Protein AF-A0A923XED2-F1 (afdb_monomer_lite)

Radius of gyration: 23.75 Å; chains: 1; bounding box: 57×54×63 Å

pLDDT: mean 83.31, std 13.2, range [37.75, 96.25]

Foldseek 3Di:
DVVLVCLCLLVDDSVQLVNVVLVVLVVQLVPDPPPDDPPPDDPDPRNLVSLLVSLCCQQQNPDDVVVVVDDQDDPPDDDDPSSVLVVVCVVVVNSVVSSVVRHAPALVLVVLSVVLVLLVVCLVVCPLQVDAFDADPDWPDFGPDQQNLVVLLCSNVLAPPPDDRAPDRVRPRSLSSLLSVQLVVLHHSPSTCDPVSSVSSNDGSVVVSVVSSVVSRVSSSVPCPDQDWDKDADPVNQKIFIDHSVGNNDGPDIDGHDDDDPDDPDPDDD

Structure (mmCIF, N/CA/C/O backbone):
data_AF-A0A923XED2-F1
#
_entry.id   AF-A0A923XED2-F1
#
loop_
_atom_site.group_PDB
_atom_site.id
_atom_site.type_symbol
_atom_site.label_atom_id
_atom_site.label_alt_id
_atom_site.label_comp_id
_atom_site.label_asym_id
_atom_site.label_entity_id
_atom_site.label_seq_id
_atom_site.pdbx_PDB_ins_code
_atom_site.Cartn_x
_atom_site.Cartn_y
_atom_site.Cartn_z
_atom_site.occupancy
_atom_site.B_iso_or_equiv
_atom_site.auth_seq_id
_atom_site.auth_comp_id
_atom_site.auth_asym_id
_atom_site.auth_atom_id
_atom_site.pdbx_PDB_model_num
ATOM 1 N N . MET A 1 1 ? -10.483 12.107 17.163 1.00 81.31 1 MET A N 1
ATOM 2 C CA . MET A 1 1 ? -10.714 12.486 15.748 1.00 81.31 1 MET A CA 1
ATOM 3 C C . MET A 1 1 ? -9.541 12.195 14.819 1.00 81.31 1 MET A C 1
ATOM 5 O O . MET A 1 1 ? -9.783 11.686 13.732 1.00 81.31 1 MET A O 1
ATOM 9 N N . ARG A 1 2 ? -8.284 12.395 15.248 1.00 86.62 2 ARG A N 1
ATOM 10 C CA . ARG A 1 2 ? -7.082 12.058 14.452 1.00 86.62 2 ARG A CA 1
ATOM 11 C C . ARG A 1 2 ? -7.102 10.654 13.827 1.00 86.62 2 ARG A C 1
ATOM 13 O O . ARG A 1 2 ? -6.735 10.510 12.669 1.00 86.62 2 ARG A O 1
ATOM 20 N N . LEU A 1 3 ? -7.595 9.651 14.557 1.00 90.94 3 LEU A N 1
ATOM 21 C CA . LEU A 1 3 ? -7.690 8.275 14.061 1.00 90.94 3 LEU A CA 1
ATOM 22 C C . LEU A 1 3 ? -8.600 8.139 12.822 1.00 90.94 3 LEU A C 1
ATOM 24 O O . LEU A 1 3 ? -8.191 7.538 11.836 1.00 90.94 3 LEU A O 1
ATOM 28 N N . LEU A 1 4 ? -9.786 8.760 12.825 1.00 92.69 4 LEU A N 1
ATOM 29 C CA . LEU A 1 4 ? -10.705 8.735 11.675 1.00 92.69 4 LEU A CA 1
ATOM 30 C C . LEU A 1 4 ? -10.148 9.522 10.483 1.00 92.69 4 LEU A C 1
ATOM 32 O O . LEU A 1 4 ? -10.289 9.102 9.337 1.00 92.69 4 LEU A O 1
ATOM 36 N N . ALA A 1 5 ? -9.465 10.641 10.743 1.00 92.25 5 ALA A N 1
ATOM 37 C CA . ALA A 1 5 ? -8.777 11.400 9.698 1.00 92.25 5 ALA A CA 1
ATOM 38 C C . ALA A 1 5 ? -7.650 10.577 9.041 1.00 92.25 5 ALA A C 1
ATOM 40 O O . ALA A 1 5 ? -7.413 10.681 7.837 1.00 92.25 5 ALA A O 1
ATOM 41 N N . ALA A 1 6 ? -7.004 9.699 9.813 1.00 92.62 6 ALA A N 1
ATOM 42 C CA . ALA A 1 6 ? -5.967 8.790 9.342 1.00 92.62 6 ALA A CA 1
ATOM 43 C C . ALA A 1 6 ? -6.503 7.536 8.625 1.00 92.62 6 ALA A C 1
ATOM 45 O O . ALA A 1 6 ? -5.696 6.734 8.164 1.00 92.62 6 ALA A O 1
ATOM 46 N N . ALA A 1 7 ? -7.822 7.373 8.442 1.00 95.25 7 ALA A N 1
ATOM 47 C CA . ALA A 1 7 ? -8.414 6.195 7.789 1.00 95.25 7 ALA A CA 1
ATOM 48 C C . ALA A 1 7 ? -7.839 5.910 6.386 1.00 95.25 7 ALA A C 1
ATOM 50 O O . ALA A 1 7 ? -7.752 4.765 5.944 1.00 95.25 7 ALA A O 1
ATOM 51 N N . GLY A 1 8 ? -7.366 6.950 5.696 1.00 95.06 8 GLY A N 1
ATOM 52 C CA . GLY A 1 8 ? -6.689 6.802 4.412 1.00 95.06 8 GLY A CA 1
ATOM 53 C C . GLY A 1 8 ? -5.354 6.049 4.463 1.00 95.06 8 GLY A C 1
ATOM 54 O O . GLY A 1 8 ? -4.909 5.591 3.412 1.00 95.06 8 GLY A O 1
ATOM 55 N N . ALA A 1 9 ? -4.712 5.919 5.628 1.00 95.06 9 ALA A N 1
ATOM 56 C CA . ALA A 1 9 ? -3.529 5.073 5.806 1.00 95.06 9 ALA A CA 1
ATOM 57 C C . ALA A 1 9 ? -3.865 3.587 5.622 1.00 95.06 9 ALA A C 1
ATOM 59 O O . ALA A 1 9 ? -3.027 2.808 5.188 1.00 95.06 9 ALA A O 1
ATOM 60 N N . ASP A 1 10 ? -5.114 3.221 5.892 1.00 95.88 10 ASP A N 1
ATOM 61 C CA . ASP A 1 10 ? -5.681 1.898 5.671 1.00 95.88 10 ASP A CA 1
ATOM 62 C C . ASP A 1 10 ? -6.416 1.838 4.311 1.00 95.88 10 ASP A C 1
ATOM 64 O O . ASP A 1 10 ? -7.146 0.907 4.005 1.00 95.88 10 ASP A O 1
ATOM 68 N N . GLY A 1 11 ? -6.262 2.833 3.435 1.00 95.31 11 GLY A N 1
ATOM 69 C CA . GLY A 1 11 ? -6.947 2.846 2.139 1.00 95.31 11 GLY A CA 1
ATOM 70 C C . GLY A 1 11 ? -8.459 3.087 2.208 1.00 95.31 11 GLY A C 1
ATOM 71 O O . GLY A 1 11 ? -9.127 3.042 1.174 1.00 95.31 11 GLY A O 1
ATOM 72 N N . LEU A 1 12 ? -8.987 3.409 3.390 1.00 96.19 12 LEU A N 1
ATOM 73 C CA . LEU A 1 12 ? -10.379 3.792 3.608 1.00 96.19 12 LEU A CA 1
ATOM 74 C C . LEU A 1 12 ? -10.564 5.299 3.359 1.00 96.19 12 LEU A C 1
ATOM 76 O O . LEU A 1 12 ? -9.608 6.077 3.378 1.00 96.19 12 LEU A O 1
ATOM 80 N N . ALA A 1 13 ? -11.792 5.746 3.106 1.00 94.50 13 ALA A N 1
ATOM 81 C CA . ALA A 1 13 ? -12.061 7.166 2.895 1.00 94.50 13 ALA A CA 1
ATOM 82 C C . ALA A 1 13 ? -12.546 7.802 4.203 1.00 94.50 13 ALA A C 1
ATOM 84 O O . ALA A 1 13 ? -13.598 7.440 4.711 1.00 94.50 13 ALA A O 1
ATOM 85 N N . ALA A 1 14 ? -11.812 8.788 4.727 1.00 94.25 14 ALA A N 1
ATOM 86 C CA . ALA A 1 14 ? -12.150 9.458 5.990 1.00 94.25 14 ALA A CA 1
ATOM 87 C C . ALA A 1 14 ? -13.568 10.075 6.000 1.00 94.25 14 ALA A C 1
ATOM 89 O O . ALA A 1 14 ? -14.221 10.137 7.042 1.00 94.25 14 ALA A O 1
ATOM 90 N N . ARG A 1 15 ? -14.073 10.475 4.823 1.00 93.88 15 ARG A N 1
ATOM 91 C CA . ARG A 1 15 ? -15.450 10.960 4.629 1.00 93.88 15 ARG A CA 1
ATOM 92 C C . ARG A 1 15 ? -16.520 9.915 4.961 1.00 93.88 15 ARG A C 1
ATOM 94 O O . ARG A 1 15 ? -17.574 10.285 5.458 1.00 93.88 15 ARG A O 1
ATOM 101 N N . ASP A 1 16 ? -16.230 8.626 4.777 1.00 93.19 16 ASP A N 1
ATOM 102 C CA . ASP A 1 16 ? -17.167 7.532 5.080 1.00 93.19 16 ASP A CA 1
ATOM 103 C C . ASP A 1 16 ? -17.419 7.411 6.602 1.00 93.19 16 ASP A C 1
ATOM 105 O O . ASP A 1 16 ? -18.392 6.785 7.033 1.00 93.19 16 ASP A O 1
ATOM 109 N N . TYR A 1 17 ? -16.568 8.064 7.406 1.00 93.56 17 TYR A N 1
ATOM 110 C CA . TYR A 1 17 ? -16.624 8.141 8.868 1.00 93.56 17 TYR A CA 1
ATOM 111 C C . TYR A 1 17 ? -16.824 9.571 9.386 1.00 93.56 17 TYR A C 1
ATOM 113 O O . TYR A 1 17 ? -16.564 9.828 10.560 1.00 93.56 17 TYR A O 1
ATOM 121 N N . ARG A 1 18 ? -17.249 10.514 8.528 1.00 92.69 18 ARG A N 1
ATOM 122 C CA . ARG A 1 18 ? -17.531 11.915 8.905 1.00 92.69 18 ARG A CA 1
ATOM 123 C C . ARG A 1 18 ? -16.366 12.595 9.644 1.00 92.69 18 ARG A C 1
ATOM 125 O O . ARG A 1 18 ? -16.575 13.410 10.537 1.00 92.69 18 ARG A O 1
ATOM 132 N N . ALA A 1 19 ? -15.123 12.239 9.302 1.00 91.50 19 ALA A N 1
ATOM 133 C CA . ALA A 1 19 ? -13.948 12.646 10.076 1.00 91.50 19 ALA A CA 1
ATOM 134 C C . ALA A 1 19 ? -13.781 14.173 10.175 1.00 91.50 19 ALA A C 1
ATOM 136 O O . ALA A 1 19 ? -13.404 14.665 11.236 1.00 91.50 19 ALA A O 1
ATOM 137 N N . THR A 1 20 ? -14.068 14.903 9.090 1.00 91.62 20 THR A N 1
ATOM 138 C CA . THR A 1 20 ? -13.988 16.372 9.042 1.00 91.62 20 THR A CA 1
ATOM 139 C C . THR A 1 20 ? -15.055 17.015 9.924 1.00 91.62 20 THR A C 1
ATOM 141 O O . THR A 1 20 ? -14.711 17.753 10.838 1.00 91.62 20 THR A O 1
ATOM 144 N N . GLU A 1 21 ? -16.326 16.648 9.732 1.00 89.38 21 GLU A N 1
ATOM 145 C CA . GLU A 1 21 ? -17.453 17.172 10.518 1.00 89.38 21 GLU A CA 1
ATOM 146 C C . GLU A 1 21 ? -17.251 16.943 12.022 1.00 89.38 21 GLU A C 1
ATOM 148 O O . GLU A 1 21 ? -17.422 17.849 12.831 1.00 89.38 21 GLU A O 1
ATOM 153 N N . LEU A 1 22 ? -16.829 15.736 12.412 1.00 88.69 22 LEU A N 1
ATOM 154 C CA . LEU A 1 22 ? -16.584 15.412 13.818 1.00 88.69 22 LEU A CA 1
ATOM 155 C C . LEU A 1 22 ? -15.378 16.173 14.397 1.00 88.69 22 LEU A C 1
ATOM 157 O O . LEU A 1 22 ? -15.348 16.447 15.597 1.00 88.69 22 LEU A O 1
ATOM 161 N N . ALA A 1 23 ? -14.373 16.500 13.579 1.00 88.75 23 ALA A N 1
ATOM 162 C CA . ALA A 1 23 ? -13.239 17.318 14.005 1.00 88.75 23 ALA A CA 1
ATOM 163 C C . ALA A 1 23 ? -13.640 18.788 14.210 1.00 88.75 23 ALA A C 1
ATOM 165 O O . ALA A 1 23 ? -13.233 19.387 15.202 1.00 88.75 23 ALA A O 1
ATOM 166 N N . GLU A 1 24 ? -14.471 19.340 13.327 1.00 88.25 24 GLU A N 1
ATOM 167 C CA . GLU A 1 24 ? -15.018 20.700 13.442 1.00 88.25 24 GLU A CA 1
ATOM 168 C C . GLU A 1 24 ? -15.952 20.839 14.653 1.00 88.25 24 GLU A C 1
ATOM 170 O O . GLU A 1 24 ? -15.860 21.809 15.409 1.00 88.25 24 GLU A O 1
ATOM 175 N N . GLN A 1 25 ? -16.800 19.836 14.900 1.00 85.31 25 GLN A N 1
ATOM 176 C CA . GLN A 1 25 ? -17.647 19.778 16.095 1.00 85.31 25 GLN A CA 1
ATOM 177 C C . GLN A 1 25 ? -16.814 19.744 17.381 1.00 85.31 25 GLN A C 1
ATOM 179 O O . GLN A 1 25 ? -17.113 20.475 18.323 1.00 85.31 25 GLN A O 1
ATOM 184 N N . ALA A 1 26 ? -15.751 18.932 17.414 1.00 83.56 26 ALA A N 1
ATOM 185 C CA . ALA A 1 26 ? -14.847 18.869 18.559 1.00 83.56 26 ALA A CA 1
ATOM 186 C C . ALA A 1 26 ? -14.136 20.211 18.804 1.00 83.56 26 ALA A C 1
ATOM 188 O O . ALA A 1 26 ? -14.133 20.698 19.928 1.00 83.56 26 ALA A O 1
ATOM 189 N N . ALA A 1 27 ? -13.614 20.850 17.752 1.00 85.69 27 ALA A N 1
ATOM 190 C CA . ALA A 1 27 ? -12.950 22.150 17.869 1.00 85.69 27 ALA A CA 1
ATOM 191 C C . ALA A 1 27 ? -13.898 23.252 18.376 1.00 85.69 27 ALA A C 1
ATOM 193 O O . ALA A 1 27 ? -13.498 24.105 19.164 1.00 85.69 27 ALA A O 1
ATOM 194 N N . THR A 1 28 ? -15.164 23.217 17.950 1.00 84.56 28 THR A N 1
ATOM 195 C CA . THR A 1 28 ? -16.196 24.165 18.397 1.00 84.56 28 THR A CA 1
ATOM 196 C C . THR A 1 28 ? -16.517 23.994 19.884 1.00 84.56 28 THR A C 1
ATOM 198 O O . THR A 1 28 ? -16.724 24.981 20.584 1.00 84.56 28 THR A O 1
ATOM 201 N N . LEU A 1 29 ? -16.541 22.751 20.374 1.00 77.94 29 LEU A N 1
ATOM 202 C CA . LEU A 1 29 ? -16.746 22.438 21.789 1.00 77.94 29 LEU A CA 1
ATOM 203 C C . LEU A 1 29 ? -15.563 22.867 22.656 1.00 77.94 29 LEU A C 1
ATOM 205 O O . LEU A 1 29 ? -15.777 23.465 23.705 1.00 77.94 29 LEU A O 1
ATOM 209 N N . ASP A 1 30 ? -14.336 22.611 22.200 1.00 80.25 30 ASP A N 1
ATOM 210 C CA . ASP A 1 30 ? -13.117 23.023 22.907 1.00 80.25 30 ASP A CA 1
ATOM 211 C C . ASP A 1 30 ? -13.000 24.557 22.997 1.00 80.25 30 ASP A C 1
ATOM 213 O O . ASP A 1 30 ? -12.462 25.090 23.967 1.00 80.25 30 ASP A O 1
ATOM 217 N N . ALA A 1 31 ? -13.518 25.274 21.994 1.00 79.81 31 ALA A N 1
ATOM 218 C CA . ALA A 1 31 ? -13.549 26.735 21.953 1.00 79.81 31 ALA A CA 1
ATOM 219 C C . ALA A 1 31 ? -14.746 27.358 22.701 1.00 79.81 31 ALA A C 1
ATOM 221 O O . ALA A 1 31 ? -14.786 28.579 22.875 1.00 79.81 31 ALA A O 1
ATOM 222 N N . ALA A 1 32 ? -15.732 26.561 23.128 1.00 70.69 32 ALA A N 1
ATOM 223 C CA . ALA A 1 32 ? -16.901 27.073 23.831 1.00 70.69 32 ALA A CA 1
ATOM 224 C C . ALA A 1 32 ? -16.536 27.479 25.275 1.00 70.69 32 ALA A C 1
ATOM 226 O O . ALA A 1 32 ? -15.847 26.730 25.972 1.00 70.69 32 ALA A O 1
ATOM 227 N N . PRO A 1 33 ? -17.012 28.637 25.775 1.00 59.78 33 PRO A N 1
ATOM 228 C CA . PRO A 1 33 ? -16.828 29.004 27.175 1.00 59.78 33 PRO A CA 1
ATOM 229 C C . PRO A 1 33 ? -17.489 27.967 28.101 1.00 59.78 33 PRO A C 1
ATOM 231 O O . PRO A 1 33 ? -18.497 27.351 27.740 1.00 59.78 33 PRO A O 1
ATOM 234 N N . ALA A 1 34 ? -16.894 27.777 29.285 1.00 57.81 34 ALA A N 1
ATOM 235 C CA . ALA A 1 34 ? -17.224 26.726 30.250 1.00 57.81 34 ALA A CA 1
ATOM 236 C C . ALA A 1 34 ? -18.742 26.507 30.442 1.00 57.81 34 ALA A C 1
ATOM 238 O O . ALA A 1 34 ? -19.521 27.458 30.497 1.00 57.81 34 ALA A O 1
ATOM 239 N N . ALA A 1 35 ? -19.129 25.228 30.532 1.00 52.62 35 ALA A N 1
ATOM 240 C CA . ALA A 1 35 ? -20.491 24.692 30.639 1.00 52.62 35 ALA A CA 1
ATOM 241 C C . ALA A 1 35 ? -21.505 25.610 31.364 1.00 52.62 35 ALA A C 1
ATOM 243 O O . ALA A 1 35 ? -21.347 25.874 32.554 1.00 52.62 35 ALA A O 1
ATOM 244 N N . GLY A 1 36 ? -22.572 26.044 30.666 1.00 52.66 36 GLY A N 1
ATOM 245 C CA . GLY A 1 36 ? -23.710 26.730 31.308 1.00 52.66 36 GLY A CA 1
ATOM 246 C C . GLY A 1 36 ? -24.591 27.656 30.451 1.00 52.66 36 GLY A C 1
ATOM 247 O O . GLY A 1 36 ? -25.652 28.062 30.921 1.00 52.66 36 GLY A O 1
ATOM 248 N N . ALA A 1 37 ? -24.213 28.004 29.216 1.00 49.50 37 ALA A N 1
ATOM 249 C CA . ALA A 1 37 ? -25.019 28.905 28.379 1.00 49.50 37 ALA A CA 1
ATOM 250 C C . ALA A 1 37 ? -26.156 28.164 27.628 1.00 49.50 37 ALA A C 1
ATOM 252 O O . ALA A 1 37 ? -25.907 27.095 27.059 1.00 49.50 37 ALA A O 1
ATOM 253 N N . PRO A 1 38 ? -27.390 28.709 27.556 1.00 44.19 38 PRO A N 1
ATOM 254 C CA . PRO A 1 38 ? -28.453 28.149 26.719 1.00 44.19 38 PRO A CA 1
ATOM 255 C C . PRO A 1 38 ? -28.035 28.182 25.241 1.00 44.19 38 PRO A C 1
ATOM 257 O O . PRO A 1 38 ? -27.653 29.235 24.737 1.00 44.19 38 PRO A O 1
ATOM 260 N N . GLY A 1 39 ? -28.101 27.038 24.551 1.00 55.41 39 GLY A N 1
ATOM 261 C CA . GLY A 1 39 ? -27.685 26.906 23.146 1.00 55.41 39 GLY A CA 1
ATOM 262 C C . GLY A 1 39 ? -26.318 26.249 22.920 1.00 55.41 39 GLY A C 1
ATOM 263 O O . GLY A 1 39 ? -25.818 26.291 21.798 1.00 55.41 39 GLY A O 1
ATOM 264 N N . GLN A 1 40 ? -25.706 25.631 23.943 1.00 55.16 40 GLN A N 1
ATOM 265 C CA . GLN A 1 40 ? -24.478 24.856 23.737 1.00 55.16 40 GLN A CA 1
ATOM 266 C C . GLN A 1 40 ? -24.691 23.729 22.711 1.00 55.16 40 GLN A C 1
ATOM 268 O O . GLN A 1 40 ? -25.691 23.006 22.799 1.00 55.16 40 GLN A O 1
ATOM 273 N N . PRO A 1 41 ? -23.758 23.555 21.754 1.00 50.09 41 PRO A N 1
ATOM 274 C CA . PRO A 1 41 ? -23.829 22.460 20.804 1.00 50.09 41 PRO A CA 1
ATOM 275 C C . PRO A 1 41 ? -23.762 21.152 21.590 1.00 50.09 41 PRO A C 1
ATOM 277 O O . PRO A 1 41 ? -22.778 20.849 22.256 1.00 50.09 41 PRO A O 1
ATOM 280 N N . THR A 1 42 ? -24.838 20.377 21.564 1.00 53.97 42 THR A N 1
ATOM 281 C CA . THR A 1 42 ? -24.819 19.030 22.126 1.00 53.97 42 THR A CA 1
ATOM 282 C C . THR A 1 42 ? -23.990 18.163 21.189 1.00 53.97 42 THR A C 1
ATOM 284 O O . THR A 1 42 ? -24.239 18.128 19.986 1.00 53.97 42 THR A O 1
ATOM 287 N N . PHE A 1 43 ? -22.980 17.473 21.723 1.00 55.41 43 PHE A N 1
ATOM 288 C CA . PHE A 1 43 ? -22.236 16.474 20.961 1.00 55.41 43 PHE A CA 1
ATOM 289 C C . PHE A 1 43 ? -23.216 15.357 20.577 1.00 55.41 43 PHE A C 1
ATOM 291 O O . PHE A 1 43 ? -23.611 14.546 21.416 1.00 55.41 43 PHE A O 1
ATOM 298 N N . GLU A 1 44 ? -23.700 15.363 19.334 1.00 53.28 44 GLU A N 1
ATOM 299 C CA . GLU A 1 44 ? -24.652 14.356 18.873 1.00 53.28 44 GLU A CA 1
ATOM 300 C C . GLU A 1 44 ? -24.056 12.943 18.988 1.00 53.28 44 GLU A C 1
ATOM 302 O O . GLU A 1 44 ? -22.848 12.741 18.889 1.00 53.28 44 GLU A O 1
ATOM 307 N N . ARG A 1 45 ? -24.922 11.930 19.120 1.00 57.28 45 ARG A N 1
ATOM 308 C CA . ARG A 1 45 ? -24.622 10.483 19.260 1.00 57.28 45 ARG A CA 1
ATOM 309 C C . ARG A 1 45 ? -23.789 9.847 18.116 1.00 57.28 45 ARG A C 1
ATOM 311 O O . ARG A 1 45 ? -23.607 8.629 18.085 1.00 57.28 45 ARG A O 1
ATOM 318 N N . GLY A 1 46 ? -23.267 10.635 17.178 1.00 66.56 46 GLY A N 1
ATOM 319 C CA . GLY A 1 46 ? -22.574 10.212 15.956 1.00 66.56 46 GLY A CA 1
ATOM 320 C C . GLY A 1 46 ? -21.151 9.627 16.091 1.00 66.56 46 GLY A C 1
ATOM 321 O O . GLY A 1 46 ? -20.875 8.634 15.411 1.00 66.56 46 GLY A O 1
ATOM 322 N N . PRO A 1 47 ? -20.238 10.138 16.942 1.00 79.25 47 PRO A N 1
ATOM 323 C CA . PRO A 1 47 ? -18.821 9.757 16.896 1.00 79.25 47 PRO A CA 1
ATOM 324 C C . PRO A 1 47 ? -18.578 8.309 17.310 1.00 79.25 47 PRO A C 1
ATOM 326 O O . PRO A 1 47 ? -17.726 7.641 16.728 1.00 79.25 47 PRO A O 1
ATOM 329 N N . GLY A 1 48 ? -19.369 7.794 18.257 1.00 85.56 48 GLY A N 1
ATOM 330 C CA . GLY A 1 48 ? -19.328 6.380 18.623 1.00 85.56 48 GLY A CA 1
ATOM 331 C C . GLY A 1 48 ? -19.704 5.475 17.448 1.00 85.56 48 GLY A C 1
ATOM 332 O O . GLY A 1 48 ? -19.031 4.482 17.197 1.00 85.56 48 GLY A O 1
ATOM 333 N N . SER A 1 49 ? -20.732 5.839 16.673 1.00 88.94 49 SER A N 1
ATOM 334 C CA . SER A 1 49 ? -21.139 5.065 15.492 1.00 88.94 49 SER A CA 1
ATOM 335 C C . SER A 1 49 ? -20.100 5.110 14.367 1.00 88.94 49 SER A C 1
ATOM 337 O O . SER A 1 49 ? -19.768 4.064 13.810 1.00 88.94 49 SER A O 1
ATOM 339 N N . ALA A 1 50 ? -19.526 6.287 14.091 1.00 92.19 50 ALA A N 1
ATOM 340 C CA . ALA A 1 50 ? -18.472 6.457 13.095 1.00 92.19 50 ALA A CA 1
ATOM 341 C C . ALA A 1 50 ? -17.215 5.661 13.468 1.00 92.19 50 ALA A C 1
ATOM 343 O O . ALA A 1 50 ? -16.640 4.984 12.618 1.00 92.19 50 ALA A O 1
ATOM 344 N N . MET A 1 51 ? -16.830 5.686 14.748 1.00 93.56 51 MET A N 1
ATOM 345 C CA . MET A 1 51 ? -15.699 4.911 15.245 1.00 93.56 51 MET A CA 1
ATOM 346 C C . MET A 1 51 ? -15.967 3.408 15.187 1.00 93.56 51 MET A C 1
ATOM 348 O O . MET A 1 51 ? -15.125 2.686 14.675 1.00 93.56 51 MET A O 1
ATOM 352 N N . ARG A 1 52 ? -17.138 2.920 15.622 1.00 93.25 52 ARG A N 1
ATOM 353 C CA . ARG A 1 52 ? -17.479 1.490 15.495 1.00 93.25 52 ARG A CA 1
ATOM 354 C C . ARG A 1 52 ? -17.424 1.017 14.048 1.00 93.25 52 ARG A C 1
ATOM 356 O O . ARG A 1 52 ? -16.858 -0.035 13.785 1.00 93.25 52 ARG A O 1
ATOM 363 N N . ARG A 1 53 ? -17.970 1.804 13.114 1.00 93.31 53 ARG A N 1
ATOM 364 C CA . ARG A 1 53 ? -17.895 1.497 11.681 1.00 93.31 53 ARG A CA 1
ATOM 365 C C . ARG A 1 53 ? -16.448 1.462 11.193 1.00 93.31 53 ARG A C 1
ATOM 367 O O . ARG A 1 53 ? -16.079 0.549 10.473 1.00 93.31 53 ARG A O 1
ATOM 374 N N . PHE A 1 54 ? -15.623 2.424 11.604 1.00 95.56 54 PHE A N 1
ATOM 375 C CA . PHE A 1 54 ? -14.200 2.429 11.270 1.00 95.56 54 PHE A CA 1
ATOM 376 C C . PHE A 1 54 ? -13.477 1.187 11.806 1.00 95.56 54 PHE A C 1
ATOM 378 O O . PHE A 1 54 ? -12.769 0.541 11.043 1.00 95.56 54 PHE A O 1
ATOM 385 N N . LEU A 1 55 ? -13.687 0.826 13.078 1.00 94.62 55 LEU A N 1
ATOM 386 C CA . LEU A 1 55 ? -13.090 -0.360 13.705 1.00 94.62 55 LEU A CA 1
ATOM 387 C C . LEU A 1 55 ? -13.541 -1.661 13.024 1.00 94.62 55 LEU A C 1
ATOM 389 O O . LEU A 1 55 ? -12.718 -2.538 12.776 1.00 94.62 55 LEU A O 1
ATOM 393 N N . HIS A 1 56 ? -14.822 -1.752 12.663 1.00 93.25 56 HIS A N 1
ATOM 394 C CA . HIS A 1 56 ? -15.345 -2.842 11.845 1.00 93.25 56 HIS A CA 1
ATOM 395 C C . HIS A 1 56 ? -14.626 -2.912 10.491 1.00 93.25 56 HIS A C 1
ATOM 397 O O . HIS A 1 56 ? -14.092 -3.956 10.126 1.00 93.25 56 HIS A O 1
ATOM 403 N N . ASP A 1 57 ? -14.563 -1.795 9.764 1.00 94.44 57 ASP A N 1
ATOM 404 C CA . ASP A 1 57 ? -14.031 -1.755 8.402 1.00 94.44 57 ASP A CA 1
ATOM 405 C C . ASP A 1 57 ? -12.518 -1.995 8.338 1.00 94.44 57 ASP A C 1
ATOM 407 O O . ASP A 1 57 ? -12.050 -2.570 7.359 1.00 94.44 57 ASP A O 1
ATOM 411 N N . ILE A 1 58 ? -11.733 -1.582 9.344 1.00 93.69 58 ILE A N 1
ATOM 412 C CA . ILE A 1 58 ? -10.297 -1.918 9.398 1.00 93.69 58 ILE A CA 1
ATOM 413 C C . ILE A 1 58 ? -10.064 -3.393 9.730 1.00 93.69 58 ILE A C 1
ATOM 415 O O . ILE A 1 58 ? -9.049 -3.934 9.293 1.00 93.69 58 ILE A O 1
ATOM 419 N N . HIS A 1 59 ? -10.986 -4.019 10.471 1.00 91.31 59 HIS A N 1
ATOM 420 C CA . HIS A 1 59 ? -10.875 -5.408 10.892 1.00 91.31 59 HIS A CA 1
ATOM 421 C C . HIS A 1 59 ? -11.380 -6.355 9.805 1.00 91.31 59 HIS A C 1
ATOM 423 O O . HIS A 1 59 ? -10.586 -7.097 9.241 1.00 91.31 59 HIS A O 1
ATOM 429 N N . LEU A 1 60 ? -12.667 -6.280 9.456 1.00 88.38 60 LEU A N 1
ATOM 430 C CA . LEU A 1 60 ? -13.364 -7.237 8.586 1.00 88.38 60 LEU A CA 1
ATOM 431 C C . LEU A 1 60 ? -13.448 -6.806 7.119 1.00 88.38 60 LEU A C 1
ATOM 433 O O . LEU A 1 60 ? -13.850 -7.602 6.265 1.00 88.38 60 LEU A O 1
ATOM 437 N N . GLY A 1 61 ? -13.081 -5.559 6.826 1.00 91.19 61 GLY A N 1
ATOM 438 C CA . GLY A 1 61 ? -13.333 -4.936 5.535 1.00 91.19 61 GLY A CA 1
ATOM 439 C C . GLY A 1 61 ? -14.726 -4.318 5.441 1.00 91.19 61 GLY A C 1
ATOM 440 O O . GLY A 1 61 ? -15.599 -4.501 6.288 1.00 91.19 61 GLY A O 1
ATOM 441 N N . ARG A 1 62 ? -14.916 -3.548 4.376 1.00 91.50 62 ARG A N 1
ATOM 442 C CA . ARG A 1 62 ? -16.161 -2.863 4.018 1.00 91.50 62 ARG A CA 1
ATOM 443 C C . ARG A 1 62 ? -17.112 -3.743 3.220 1.00 91.50 62 ARG A C 1
ATOM 445 O O . ARG A 1 62 ? -18.305 -3.451 3.167 1.00 91.50 62 ARG A O 1
ATOM 452 N N . VAL A 1 63 ? -16.570 -4.726 2.504 1.00 88.06 63 VAL A N 1
ATOM 453 C CA . VAL A 1 63 ? -17.319 -5.532 1.538 1.00 88.06 63 VAL A CA 1
ATOM 454 C C . VAL A 1 63 ? -17.240 -7.000 1.912 1.00 88.06 63 VAL A C 1
ATOM 456 O O . VAL A 1 63 ? -16.156 -7.516 2.178 1.00 88.06 63 VAL A O 1
ATOM 459 N N . ASP A 1 64 ? -18.384 -7.683 1.879 1.00 83.38 64 ASP A N 1
ATOM 460 C CA . ASP A 1 64 ? -18.403 -9.136 1.988 1.00 83.38 64 ASP A CA 1
ATOM 461 C C . ASP A 1 64 ? -17.870 -9.765 0.683 1.00 83.38 64 ASP A C 1
ATOM 463 O O . ASP A 1 64 ? -18.497 -9.603 -0.371 1.00 83.38 64 ASP A O 1
ATOM 467 N N . PRO A 1 65 ? -16.745 -10.506 0.715 1.00 85.44 65 PRO A N 1
ATOM 468 C CA . PRO A 1 65 ? -16.228 -11.211 -0.454 1.00 85.44 65 PRO A CA 1
ATOM 469 C C . PRO A 1 65 ? -17.246 -12.155 -1.106 1.00 85.44 65 PRO A C 1
ATOM 471 O O . PRO A 1 65 ? -17.225 -12.314 -2.328 1.00 85.44 65 PRO A O 1
ATOM 474 N N . ARG A 1 66 ? -18.150 -12.765 -0.327 1.00 84.56 66 ARG A N 1
ATOM 475 C CA . ARG A 1 66 ? -19.134 -13.732 -0.843 1.00 84.56 66 ARG A CA 1
ATOM 476 C C . ARG A 1 66 ? -20.157 -13.069 -1.759 1.00 84.56 66 ARG A C 1
ATOM 478 O O . ARG A 1 66 ? -20.516 -13.647 -2.782 1.00 84.56 66 ARG A O 1
ATOM 485 N N . ALA A 1 67 ? -20.550 -11.832 -1.451 1.00 85.00 67 ALA A N 1
ATOM 486 C CA . ALA A 1 67 ? -21.431 -11.029 -2.301 1.00 85.00 67 ALA A CA 1
ATOM 487 C C . ALA A 1 67 ? -20.795 -10.686 -3.662 1.00 85.00 67 ALA A C 1
ATOM 489 O O . ALA A 1 67 ? -21.500 -10.401 -4.624 1.00 85.00 67 ALA A O 1
ATOM 490 N N . LEU A 1 68 ? -19.463 -10.742 -3.752 1.00 84.06 68 LEU A N 1
ATOM 491 C CA . LEU A 1 68 ? -18.696 -10.548 -4.984 1.00 84.06 68 LEU A CA 1
ATOM 492 C C . LEU A 1 68 ? -18.327 -11.873 -5.681 1.00 84.06 68 LEU A C 1
ATOM 494 O O . LEU A 1 68 ? -17.535 -11.868 -6.621 1.00 84.06 68 LEU A O 1
ATOM 498 N N . GLY A 1 69 ? -18.853 -13.011 -5.215 1.00 82.75 69 GLY A N 1
ATOM 499 C CA . GLY A 1 69 ? -18.560 -14.334 -5.773 1.00 82.75 69 GLY A CA 1
ATOM 500 C C . GLY A 1 69 ? -17.219 -14.934 -5.334 1.00 82.75 69 GLY A C 1
ATOM 501 O O . GLY A 1 69 ? -16.842 -16.002 -5.820 1.00 82.75 69 GLY A O 1
ATOM 502 N N . PHE A 1 70 ? -16.493 -14.303 -4.404 1.00 81.62 70 PHE A N 1
ATOM 503 C CA . PHE A 1 70 ? -15.278 -14.895 -3.846 1.00 81.62 70 PHE A CA 1
ATOM 504 C C . PHE A 1 70 ? -15.627 -15.972 -2.815 1.00 81.62 70 PHE A C 1
ATOM 506 O O . PHE A 1 70 ? -16.378 -15.749 -1.863 1.00 81.62 70 PHE A O 1
ATOM 513 N N . ARG A 1 71 ? -15.011 -17.147 -2.964 1.00 81.00 71 ARG A N 1
ATOM 514 C CA . ARG A 1 71 ? -15.095 -18.232 -1.982 1.00 81.00 71 ARG A CA 1
ATOM 515 C C . ARG A 1 71 ? -14.093 -17.979 -0.859 1.00 81.00 71 ARG A C 1
ATOM 517 O O . ARG A 1 71 ? -12.949 -18.412 -0.938 1.00 81.00 71 ARG A O 1
ATOM 524 N N . VAL A 1 72 ? -14.527 -17.262 0.175 1.00 75.69 72 VAL A N 1
ATOM 525 C CA . VAL A 1 72 ? -13.744 -17.055 1.402 1.00 75.69 72 VAL A CA 1
ATOM 526 C C . VAL A 1 72 ? -14.341 -17.902 2.523 1.00 75.69 72 VAL A C 1
ATOM 528 O O . VAL A 1 72 ? -15.459 -17.653 2.995 1.00 75.69 72 VAL A O 1
ATOM 531 N N . VAL A 1 73 ? -13.584 -18.921 2.930 1.00 67.50 73 VAL A N 1
ATOM 532 C CA . VAL A 1 73 ? -13.867 -19.726 4.119 1.00 67.50 73 VAL A CA 1
ATOM 533 C C . VAL A 1 73 ? -13.199 -19.023 5.291 1.00 67.50 73 VAL A C 1
ATOM 535 O O . VAL A 1 73 ? -11.975 -18.993 5.374 1.00 67.50 73 VAL A O 1
ATOM 538 N N . ARG A 1 74 ? -14.007 -18.413 6.158 1.00 64.75 74 ARG A N 1
ATOM 539 C CA . ARG A 1 74 ? -13.537 -17.916 7.451 1.00 64.75 74 ARG A CA 1
ATOM 540 C C . ARG A 1 74 ? -13.769 -19.026 8.474 1.00 64.75 74 ARG A C 1
ATOM 542 O O . ARG A 1 74 ? -14.774 -19.730 8.334 1.00 64.75 74 ARG A O 1
ATOM 549 N N . PRO A 1 75 ? -12.880 -19.212 9.458 1.00 64.19 75 PRO A N 1
ATOM 550 C CA . PRO A 1 75 ? -13.237 -20.022 10.610 1.00 64.19 75 PRO A CA 1
ATOM 551 C C . PRO A 1 75 ? -14.499 -19.435 11.261 1.00 64.19 75 PRO A C 1
ATOM 553 O O . PRO A 1 75 ? -14.690 -18.218 11.232 1.00 64.19 75 PRO A O 1
ATOM 556 N N . ASP A 1 76 ? -15.364 -20.291 11.809 1.00 59.78 76 ASP A N 1
ATOM 557 C CA . ASP A 1 76 ? -16.530 -19.864 12.596 1.00 59.78 76 ASP A CA 1
ATOM 558 C C . ASP A 1 76 ? -16.038 -19.258 13.917 1.00 59.78 76 ASP A C 1
ATOM 560 O O . ASP A 1 76 ? -15.993 -19.910 14.959 1.00 59.78 76 ASP A O 1
ATOM 564 N N . VAL A 1 77 ? -15.586 -18.009 13.844 1.00 65.44 77 VAL A N 1
ATOM 565 C CA . VAL A 1 77 ? -15.248 -17.175 14.992 1.00 65.44 77 VAL A CA 1
ATOM 566 C C . VAL A 1 77 ? -16.379 -16.174 15.160 1.00 65.44 77 VAL A C 1
ATOM 568 O O . VAL A 1 77 ? -16.831 -15.557 14.191 1.00 65.44 77 VAL A O 1
ATOM 571 N N . GLU A 1 78 ? -16.864 -16.034 16.389 1.00 70.50 78 GLU A N 1
ATOM 572 C CA . GLU A 1 78 ? -17.873 -15.036 16.718 1.00 70.50 78 GLU A CA 1
ATOM 573 C C . GLU A 1 78 ? -17.342 -13.635 16.392 1.00 70.50 78 GLU A C 1
ATOM 575 O O . GLU A 1 78 ? -16.197 -13.298 16.705 1.00 70.50 78 GLU A O 1
ATOM 580 N N . ALA A 1 79 ? -18.159 -12.827 15.714 1.00 73.38 79 ALA A N 1
ATOM 581 C CA . ALA A 1 79 ? -17.748 -11.491 15.310 1.00 73.38 79 ALA A CA 1
ATOM 582 C C . ALA A 1 79 ? -17.426 -10.642 16.555 1.00 73.38 79 ALA A C 1
ATOM 584 O O . ALA A 1 79 ? -18.209 -10.651 17.509 1.00 73.38 79 ALA A O 1
ATOM 585 N N . PRO A 1 80 ? -16.324 -9.868 16.557 1.00 84.00 80 PRO A N 1
ATOM 586 C CA . PRO A 1 80 ? -15.985 -9.035 17.700 1.00 84.00 80 PRO A CA 1
ATOM 587 C C . PRO A 1 80 ? -17.088 -8.026 18.036 1.00 84.00 80 PRO A C 1
ATOM 589 O O . PRO A 1 80 ? -17.615 -7.346 17.149 1.00 84.00 80 PRO A O 1
ATOM 592 N N . ASP A 1 81 ? -17.381 -7.845 19.326 1.00 90.88 81 ASP A N 1
ATOM 593 C CA . ASP A 1 81 ? -18.230 -6.743 19.780 1.00 90.88 81 ASP A CA 1
ATOM 594 C C . ASP A 1 81 ? -17.439 -5.424 19.750 1.00 90.88 81 ASP A C 1
ATOM 596 O O . ASP A 1 81 ? -16.840 -4.969 20.731 1.00 90.88 81 ASP A O 1
ATOM 600 N N . PHE A 1 82 ? -17.452 -4.777 18.583 1.00 91.56 82 PHE A N 1
ATOM 601 C CA . PHE A 1 82 ? -16.803 -3.484 18.379 1.00 91.56 82 PHE A CA 1
ATOM 602 C C . PHE A 1 82 ? -17.359 -2.379 19.287 1.00 91.56 82 PHE A C 1
ATOM 604 O O . PHE A 1 82 ? -16.664 -1.388 19.524 1.00 91.56 82 PHE A O 1
ATOM 611 N N . ALA A 1 83 ? -18.599 -2.496 19.780 1.00 91.44 83 ALA A N 1
ATOM 612 C CA . ALA A 1 83 ? -19.155 -1.520 20.709 1.00 91.44 83 ALA A CA 1
ATOM 613 C C . ALA A 1 83 ? -18.511 -1.664 22.090 1.00 91.44 83 ALA A C 1
ATOM 615 O O . ALA A 1 83 ? -18.044 -0.661 22.637 1.00 91.44 83 ALA A O 1
ATOM 616 N N . ALA A 1 84 ? -18.418 -2.892 22.604 1.00 92.88 84 ALA A N 1
ATOM 617 C CA . ALA A 1 84 ? -17.742 -3.183 23.863 1.00 92.88 84 ALA A CA 1
ATOM 618 C C . ALA A 1 84 ? -16.248 -2.823 23.805 1.00 92.88 84 ALA A C 1
ATOM 620 O O . ALA A 1 84 ? -15.742 -2.135 24.694 1.00 92.88 84 ALA A O 1
ATOM 621 N N . PHE A 1 85 ? -15.548 -3.193 22.725 1.00 93.19 85 PHE A N 1
ATOM 622 C CA . PHE A 1 85 ? -14.138 -2.831 22.532 1.00 93.19 85 PHE A CA 1
ATOM 623 C C . PHE A 1 85 ? -13.921 -1.320 22.497 1.00 93.19 85 PHE A C 1
ATOM 625 O O . PHE A 1 85 ? -13.014 -0.812 23.161 1.00 93.19 85 PHE A O 1
ATOM 632 N N . LEU A 1 86 ? -14.773 -0.589 21.772 1.00 93.69 86 LEU A N 1
ATOM 633 C CA . LEU A 1 86 ? -14.708 0.867 21.728 1.00 93.69 86 LEU A CA 1
ATOM 634 C C . LEU A 1 86 ? -14.904 1.480 23.118 1.00 93.69 86 LEU A C 1
ATOM 636 O O . LEU A 1 86 ? -14.137 2.363 23.499 1.00 93.69 86 LEU A O 1
ATOM 640 N N . GLN A 1 87 ? -15.908 1.024 23.871 1.00 93.00 87 GLN A N 1
ATOM 641 C CA . GLN A 1 87 ? -16.177 1.528 25.219 1.00 93.00 87 GLN A CA 1
ATOM 642 C C . GLN A 1 87 ? -14.987 1.289 26.155 1.00 93.00 87 GLN A C 1
ATOM 644 O O . GLN A 1 87 ? -14.508 2.233 26.786 1.00 93.00 87 GLN A O 1
ATOM 649 N N . ALA A 1 88 ? -14.460 0.062 26.187 1.00 94.19 88 ALA A N 1
ATOM 650 C CA . ALA A 1 88 ? -13.321 -0.296 27.025 1.00 94.19 88 ALA A CA 1
ATOM 651 C C . ALA A 1 88 ? -12.060 0.502 26.660 1.00 94.19 88 ALA A C 1
ATOM 653 O O . ALA A 1 88 ? -11.371 1.022 27.537 1.00 94.19 88 ALA A O 1
ATOM 654 N N . ALA A 1 89 ? -11.764 0.650 25.365 1.00 94.81 89 ALA A N 1
ATOM 655 C CA . ALA A 1 89 ? -10.587 1.386 24.922 1.00 94.81 89 ALA A CA 1
ATOM 656 C C . ALA A 1 89 ? -10.709 2.901 25.138 1.00 94.81 89 ALA A C 1
ATOM 658 O O . ALA A 1 89 ? -9.715 3.555 25.458 1.00 94.81 89 ALA A O 1
ATOM 659 N N . ALA A 1 90 ? -11.911 3.463 24.987 1.00 92.69 90 ALA A N 1
ATOM 660 C CA . ALA A 1 90 ? -12.167 4.874 25.251 1.00 92.69 90 ALA A CA 1
ATOM 661 C C . ALA A 1 90 ? -12.005 5.218 26.739 1.00 92.69 90 ALA A C 1
ATOM 663 O O . ALA A 1 90 ? -11.416 6.251 27.046 1.00 92.69 90 ALA A O 1
ATOM 664 N N . ALA A 1 91 ? -12.452 4.340 27.645 1.00 94.25 91 ALA A N 1
ATOM 665 C CA . ALA A 1 91 ? -12.380 4.555 29.094 1.00 94.25 91 ALA A CA 1
ATOM 666 C C . ALA A 1 91 ? -10.947 4.756 29.621 1.00 94.25 91 ALA A C 1
ATOM 668 O O . ALA A 1 91 ? -10.749 5.460 30.606 1.00 94.25 91 ALA A O 1
ATOM 669 N N . VAL A 1 92 ? -9.950 4.169 28.951 1.00 96.06 92 VAL A N 1
ATOM 670 C CA . VAL A 1 92 ? -8.527 4.255 29.334 1.00 96.06 92 VAL A CA 1
ATOM 671 C C . VAL A 1 92 ? -7.656 4.958 28.285 1.00 96.06 92 VAL A C 1
ATOM 673 O O . VAL A 1 92 ? -6.433 4.919 28.365 1.00 96.06 92 VAL A O 1
ATOM 676 N N . GLY A 1 93 ? -8.264 5.592 27.275 1.00 93.69 93 GLY A N 1
ATOM 677 C CA . GLY A 1 93 ? -7.542 6.384 26.274 1.00 93.69 93 GLY A CA 1
ATOM 678 C C . GLY A 1 93 ? -6.672 5.588 25.288 1.00 93.69 93 GLY A C 1
ATOM 679 O O . GLY A 1 93 ? -5.744 6.155 24.715 1.00 93.69 93 GLY A O 1
ATOM 680 N N . ARG A 1 94 ? -6.968 4.303 25.041 1.00 95.62 94 ARG A N 1
ATOM 681 C CA . ARG A 1 94 ? -6.152 3.396 24.200 1.00 95.62 94 ARG A CA 1
ATOM 682 C C . ARG A 1 94 ? -6.685 3.161 22.775 1.00 95.62 94 ARG A C 1
ATOM 684 O O . ARG A 1 94 ? -6.457 2.113 22.174 1.00 95.62 94 ARG A O 1
ATOM 691 N N . LEU A 1 95 ? -7.451 4.107 22.227 1.00 93.50 95 LEU A N 1
ATOM 692 C CA . LEU A 1 95 ? -8.077 3.951 20.902 1.00 93.50 95 LEU A CA 1
ATOM 693 C C . LEU A 1 95 ? -7.084 3.696 19.750 1.00 93.50 95 LEU A C 1
ATOM 695 O O . LEU A 1 95 ? -7.403 2.869 18.897 1.00 93.50 95 LEU A O 1
ATOM 699 N N . PRO A 1 96 ? -5.910 4.359 19.682 1.00 94.44 96 PRO A N 1
ATOM 700 C CA . PRO A 1 96 ? -4.910 4.038 18.663 1.00 94.44 96 PRO A CA 1
ATOM 701 C C . PRO A 1 96 ? -4.431 2.584 18.748 1.00 94.44 96 PRO A C 1
ATOM 703 O O . PRO A 1 96 ? -4.389 1.905 17.728 1.00 94.44 96 PRO A O 1
ATOM 706 N N . GLN A 1 97 ? -4.166 2.092 19.961 1.00 94.88 97 GLN A N 1
ATOM 707 C CA . GLN A 1 97 ? -3.707 0.726 20.211 1.00 94.88 97 GLN A CA 1
ATOM 708 C C . GLN A 1 97 ? -4.770 -0.297 19.812 1.00 94.88 97 GLN A C 1
ATOM 710 O O . GLN A 1 97 ? -4.456 -1.257 19.121 1.00 94.88 97 GLN A O 1
ATOM 715 N N . LEU A 1 98 ? -6.039 -0.049 20.155 1.00 94.44 98 LEU A N 1
ATOM 716 C CA . LEU A 1 98 ? -7.145 -0.898 19.705 1.00 94.44 98 LEU A CA 1
ATOM 717 C C . LEU A 1 98 ? -7.220 -0.966 18.171 1.00 94.44 98 LEU A C 1
ATOM 719 O O . LEU A 1 98 ? -7.460 -2.027 17.605 1.00 94.44 98 LEU A O 1
ATOM 723 N N . ALA A 1 99 ? -7.023 0.158 17.478 1.00 93.88 99 ALA A N 1
ATOM 724 C CA . ALA A 1 99 ? -7.023 0.156 16.020 1.00 93.88 99 ALA A CA 1
ATOM 725 C C . ALA A 1 99 ? -5.824 -0.604 15.435 1.00 93.88 99 ALA A C 1
ATOM 727 O O . ALA A 1 99 ? -5.946 -1.187 14.362 1.00 93.88 99 ALA A O 1
ATOM 728 N N . ASP A 1 100 ? -4.660 -0.586 16.085 1.00 92.81 100 ASP A N 1
ATOM 729 C CA . ASP A 1 100 ? -3.507 -1.395 15.674 1.00 92.81 100 ASP A CA 1
ATOM 730 C C . ASP A 1 100 ? -3.764 -2.891 15.916 1.00 92.81 100 ASP A C 1
ATOM 732 O O . ASP A 1 100 ? -3.511 -3.686 15.018 1.00 92.81 100 ASP A O 1
ATOM 736 N N . GLU A 1 101 ? -4.363 -3.259 17.053 1.00 91.19 101 GLU A N 1
ATOM 737 C CA . GLU A 1 101 ? -4.772 -4.634 17.393 1.00 91.19 101 GLU A CA 1
ATOM 738 C C . GLU A 1 101 ? -5.801 -5.216 16.411 1.00 91.19 101 GLU A C 1
ATOM 740 O O . GLU A 1 101 ? -5.769 -6.407 16.114 1.00 91.19 101 GLU A O 1
ATOM 745 N N . LEU A 1 102 ? -6.718 -4.385 15.905 1.00 91.56 102 LEU A N 1
ATOM 746 C CA . LEU A 1 102 ? -7.786 -4.819 15.001 1.00 91.56 102 LEU A CA 1
ATOM 747 C C . LEU A 1 102 ? -7.370 -4.897 13.527 1.00 91.56 102 LEU A C 1
ATOM 749 O O . LEU A 1 102 ? -8.100 -5.479 12.723 1.00 91.56 102 LEU A O 1
ATOM 753 N N . ARG A 1 103 ? -6.230 -4.322 13.131 1.00 92.12 103 ARG A N 1
ATOM 754 C CA . ARG A 1 103 ? -5.740 -4.441 11.748 1.00 92.12 103 ARG A CA 1
ATOM 755 C C . ARG A 1 103 ? -5.293 -5.874 11.441 1.00 92.12 103 ARG A C 1
ATOM 757 O O . ARG A 1 103 ? -4.952 -6.618 12.355 1.00 92.12 103 ARG A O 1
ATOM 764 N N . PRO A 1 104 ? -5.251 -6.276 10.157 1.00 88.94 104 PRO A N 1
ATOM 765 C CA . PRO A 1 104 ? -4.648 -7.547 9.787 1.00 88.94 104 PRO A CA 1
ATOM 766 C C . PRO A 1 104 ? -3.195 -7.617 10.243 1.00 88.94 104 PRO A C 1
ATOM 768 O O . PRO A 1 104 ? -2.365 -6.822 9.800 1.00 88.94 104 PRO A O 1
ATOM 771 N N . GLN A 1 105 ? -2.880 -8.620 11.063 1.00 84.94 105 GLN A N 1
ATOM 772 C CA . GLN A 1 105 ? -1.535 -8.865 11.605 1.00 84.94 105 GLN A CA 1
ATOM 773 C C . GLN A 1 105 ? -0.595 -9.536 10.586 1.00 84.94 105 GLN A C 1
ATOM 775 O O . GLN A 1 105 ? 0.403 -10.165 10.931 1.00 84.94 105 GLN A O 1
ATOM 780 N N . LEU A 1 106 ? -0.919 -9.397 9.300 1.00 82.56 106 LEU A N 1
ATOM 781 C CA . LEU A 1 106 ? -0.138 -9.882 8.173 1.00 82.56 106 LEU A CA 1
ATOM 782 C C . LEU A 1 106 ? 0.934 -8.846 7.830 1.00 82.56 106 LEU A C 1
ATOM 784 O O . LEU A 1 106 ? 0.615 -7.678 7.589 1.00 82.56 106 LEU A O 1
ATOM 788 N N . GLY A 1 107 ? 2.200 -9.254 7.701 1.00 84.31 107 GLY A N 1
ATOM 789 C CA . GLY A 1 107 ? 3.261 -8.311 7.316 1.00 84.31 107 GLY A CA 1
ATOM 790 C C . GLY A 1 107 ? 3.029 -7.674 5.944 1.00 84.31 107 GLY A C 1
ATOM 791 O O . GLY A 1 107 ? 3.430 -6.537 5.701 1.00 84.31 107 GLY A O 1
ATOM 792 N N . GLN A 1 108 ? 2.313 -8.362 5.051 1.00 85.62 108 GLN A N 1
ATOM 793 C CA . GLN A 1 108 ? 1.897 -7.831 3.752 1.00 85.62 108 GLN A CA 1
ATOM 794 C C . GLN A 1 108 ? 0.950 -6.641 3.912 1.00 85.62 108 GLN A C 1
ATOM 796 O O . GLN A 1 108 ? 1.034 -5.699 3.128 1.00 85.62 108 GLN A O 1
ATOM 801 N N . TYR A 1 109 ? 0.084 -6.642 4.930 1.00 91.31 109 TYR A N 1
ATOM 802 C CA . TYR A 1 109 ? -0.812 -5.520 5.196 1.00 91.31 109 TYR A CA 1
ATOM 803 C C . TYR A 1 109 ? -0.016 -4.274 5.602 1.00 91.31 109 TYR A C 1
ATOM 805 O O . TYR A 1 109 ? -0.225 -3.206 5.028 1.00 91.31 109 TYR A O 1
ATOM 813 N N . ALA A 1 110 ? 0.968 -4.418 6.497 1.00 91.62 110 ALA A N 1
ATOM 814 C CA . ALA A 1 110 ? 1.881 -3.330 6.857 1.00 91.62 110 ALA A CA 1
ATOM 815 C C . ALA A 1 110 ? 2.666 -2.810 5.635 1.00 91.62 110 ALA A C 1
ATOM 817 O O . ALA A 1 110 ? 2.614 -1.619 5.329 1.00 91.62 110 ALA A O 1
ATOM 818 N N . LYS A 1 111 ? 3.279 -3.713 4.854 1.00 91.38 111 LYS A N 1
ATOM 819 C CA . LYS A 1 111 ? 4.010 -3.371 3.617 1.00 91.38 111 LYS A CA 1
ATOM 820 C C . LYS A 1 111 ? 3.123 -2.618 2.609 1.00 91.38 111 LYS A C 1
ATOM 822 O O . LYS A 1 111 ? 3.588 -1.681 1.956 1.00 91.38 111 LYS A O 1
ATOM 827 N N . LEU A 1 112 ? 1.844 -2.988 2.486 1.00 94.31 112 LEU A N 1
ATOM 828 C CA . LEU A 1 112 ? 0.881 -2.295 1.623 1.00 94.31 112 LEU A CA 1
ATOM 829 C C . LEU A 1 112 ? 0.484 -0.914 2.154 1.00 94.31 112 LEU A C 1
ATOM 831 O O . LEU A 1 112 ? 0.309 -0.003 1.345 1.00 94.31 112 LEU A O 1
ATOM 835 N N . ARG A 1 113 ? 0.357 -0.729 3.475 1.00 96.25 113 ARG A N 1
ATOM 836 C CA . ARG A 1 113 ? 0.111 0.595 4.077 1.00 96.25 113 ARG A CA 1
ATOM 837 C C . ARG A 1 113 ? 1.270 1.546 3.795 1.00 96.25 113 ARG A C 1
ATOM 839 O O . ARG A 1 113 ? 1.036 2.670 3.348 1.00 96.25 113 ARG A O 1
ATOM 846 N N . ASP A 1 114 ? 2.502 1.071 3.952 1.00 94.75 114 ASP A N 1
ATOM 847 C CA . ASP A 1 114 ? 3.703 1.853 3.648 1.00 94.75 114 ASP A CA 1
ATOM 848 C C . ASP A 1 114 ? 3.779 2.200 2.157 1.00 94.75 114 ASP A C 1
ATOM 850 O O . ASP A 1 114 ? 4.027 3.349 1.783 1.00 94.75 114 ASP A O 1
ATOM 854 N N . ALA A 1 115 ? 3.509 1.224 1.282 1.00 93.25 115 ALA A N 1
ATOM 855 C CA . ALA A 1 115 ? 3.441 1.457 -0.157 1.00 93.25 115 ALA A CA 1
ATOM 856 C C . ALA A 1 115 ? 2.346 2.472 -0.518 1.00 93.25 115 ALA A C 1
ATOM 858 O O . ALA A 1 115 ? 2.588 3.382 -1.310 1.00 93.25 115 ALA A O 1
ATOM 859 N N . LEU A 1 116 ? 1.160 2.370 0.087 1.00 96.12 116 LEU A N 1
ATOM 860 C CA . LEU A 1 116 ? 0.069 3.313 -0.136 1.00 96.12 116 LEU A CA 1
ATOM 861 C C . LEU A 1 116 ? 0.458 4.731 0.289 1.00 96.12 116 LEU A C 1
ATOM 863 O O . LEU A 1 116 ? 0.176 5.674 -0.451 1.00 96.12 116 LEU A O 1
ATOM 867 N N . ALA A 1 117 ? 1.116 4.894 1.439 1.00 94.75 117 ALA A N 1
ATOM 868 C CA . ALA A 1 117 ? 1.601 6.192 1.896 1.00 94.75 117 ALA A CA 1
ATOM 869 C C . ALA A 1 117 ? 2.553 6.821 0.866 1.00 94.75 117 ALA A C 1
ATOM 871 O O . ALA A 1 117 ? 2.314 7.948 0.425 1.00 94.75 117 ALA A O 1
ATOM 872 N N . ARG A 1 118 ? 3.552 6.062 0.391 1.00 91.88 118 ARG A N 1
ATOM 873 C CA . ARG A 1 118 ? 4.489 6.518 -0.652 1.00 91.88 118 ARG A CA 1
ATOM 874 C C . ARG A 1 118 ? 3.771 6.906 -1.946 1.00 91.88 118 ARG A C 1
ATOM 876 O O . ARG A 1 118 ? 3.953 8.007 -2.455 1.00 91.88 118 ARG A O 1
ATOM 883 N N . TYR A 1 119 ? 2.897 6.042 -2.461 1.00 92.19 119 TYR A N 1
ATOM 884 C CA . TYR A 1 119 ? 2.220 6.274 -3.743 1.00 92.19 119 TYR A CA 1
ATOM 885 C C . TYR A 1 119 ? 1.226 7.442 -3.700 1.00 92.19 119 TYR A C 1
ATOM 887 O O . TYR A 1 119 ? 0.998 8.101 -4.718 1.00 92.19 119 TYR A O 1
ATOM 895 N N . ARG A 1 120 ? 0.647 7.743 -2.533 1.00 92.25 120 ARG A N 1
ATOM 896 C CA . ARG A 1 120 ? -0.191 8.937 -2.351 1.00 92.25 120 ARG A CA 1
ATOM 897 C C . ARG A 1 120 ? 0.622 10.224 -2.442 1.00 92.25 120 ARG A C 1
ATOM 899 O O . ARG A 1 120 ? 0.136 11.165 -3.060 1.00 92.25 120 ARG A O 1
ATOM 906 N N . VAL A 1 121 ? 1.840 10.245 -1.896 1.00 91.06 121 VAL A N 1
ATOM 907 C CA . VAL A 1 121 ? 2.767 11.380 -2.056 1.00 91.06 121 VAL A CA 1
ATOM 908 C C . VAL A 1 121 ? 3.137 11.553 -3.528 1.00 91.06 121 VAL A C 1
ATOM 910 O O . VAL A 1 121 ? 2.959 12.638 -4.064 1.00 91.06 121 VAL A O 1
ATOM 913 N N . LEU A 1 122 ? 3.518 10.473 -4.218 1.00 88.94 122 LEU A N 1
ATOM 914 C CA . LEU A 1 122 ? 3.853 10.515 -5.651 1.00 88.94 122 LEU A CA 1
ATOM 915 C C . L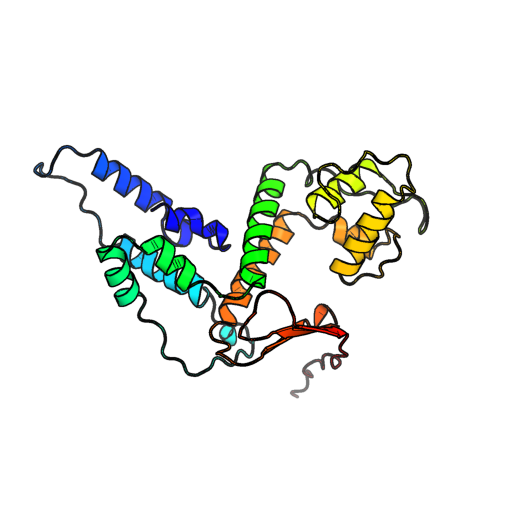EU A 1 122 ? 2.694 11.004 -6.531 1.00 88.94 122 LEU A C 1
ATOM 917 O O . LEU A 1 122 ? 2.905 11.686 -7.531 1.00 88.94 122 LEU A O 1
ATOM 921 N N . THR A 1 123 ? 1.459 10.649 -6.168 1.00 87.69 123 THR A N 1
ATOM 922 C CA . THR A 1 123 ? 0.262 11.129 -6.874 1.00 87.69 123 THR A CA 1
ATOM 923 C C . THR A 1 123 ? 0.047 12.629 -6.661 1.00 87.69 123 THR A C 1
ATOM 925 O O . THR A 1 123 ? -0.385 13.304 -7.588 1.00 87.69 123 THR A O 1
ATOM 928 N N . ALA A 1 124 ? 0.331 13.145 -5.460 1.00 86.81 124 ALA A N 1
ATOM 929 C CA . ALA A 1 124 ? 0.167 14.559 -5.125 1.00 86.81 124 ALA A CA 1
ATOM 930 C C . ALA A 1 124 ? 1.283 15.443 -5.707 1.00 86.81 124 ALA A C 1
ATOM 932 O O . ALA A 1 124 ? 1.005 16.554 -6.142 1.00 86.81 124 ALA A O 1
ATOM 933 N N . ASP A 1 125 ? 2.519 14.939 -5.735 1.00 80.81 125 ASP A N 1
ATOM 934 C CA . ASP A 1 125 ? 3.693 15.636 -6.273 1.00 80.81 125 ASP A CA 1
ATOM 935 C C . ASP A 1 125 ? 3.643 15.762 -7.809 1.00 80.81 125 ASP A C 1
ATOM 937 O O . ASP A 1 125 ? 4.146 16.718 -8.390 1.00 80.81 125 ASP A O 1
ATOM 941 N N . GLY A 1 126 ? 3.009 14.809 -8.506 1.00 72.75 126 GLY A N 1
ATOM 942 C CA . GLY A 1 126 ? 2.777 14.866 -9.958 1.00 72.75 126 GLY A CA 1
ATOM 943 C C . GLY A 1 126 ? 4.034 14.726 -10.835 1.00 72.75 126 GLY A C 1
ATOM 944 O O . GLY A 1 126 ? 3.914 14.399 -12.017 1.00 72.75 126 GLY A O 1
ATOM 945 N N . SER A 1 127 ? 5.228 14.875 -10.255 1.00 70.12 127 SER A N 1
ATOM 946 C CA . SER A 1 127 ? 6.554 14.818 -10.889 1.00 70.12 127 SER A CA 1
ATOM 947 C C . SER A 1 127 ? 6.804 13.545 -11.706 1.00 70.12 127 SER A C 1
ATOM 949 O O . SER A 1 127 ? 7.430 13.583 -12.764 1.00 70.12 127 SER A O 1
ATOM 951 N N . VAL A 1 128 ? 6.264 12.414 -11.249 1.00 68.94 128 VAL A N 1
ATOM 952 C CA . VAL A 1 128 ? 6.393 11.101 -11.902 1.00 68.94 128 VAL A CA 1
ATOM 953 C C . VAL A 1 128 ? 5.193 10.817 -12.813 1.00 68.94 128 VAL A C 1
ATOM 955 O O . VAL A 1 128 ? 5.285 10.052 -13.768 1.00 68.94 128 VAL A O 1
ATOM 958 N N . GLY A 1 129 ? 4.029 11.409 -12.548 1.00 60.59 129 GLY A N 1
ATOM 959 C CA . GLY A 1 129 ? 2.819 11.195 -13.349 1.00 60.59 129 GLY A CA 1
ATOM 960 C C . GLY A 1 129 ? 2.845 11.894 -14.711 1.00 60.59 129 GLY A C 1
ATOM 961 O O . GLY A 1 129 ? 2.203 11.417 -15.640 1.00 60.59 129 GLY A O 1
ATOM 962 N N . SER A 1 130 ? 3.590 12.994 -14.833 1.00 62.88 130 SER A N 1
ATOM 963 C CA . SER A 1 130 ? 3.526 13.911 -15.979 1.00 62.88 130 SER A CA 1
ATOM 964 C C . SER A 1 130 ? 4.363 13.501 -17.195 1.00 62.88 130 SER A C 1
ATOM 966 O O . SER A 1 130 ? 4.059 13.938 -18.300 1.00 62.88 130 SER A O 1
ATOM 968 N N . SER A 1 131 ? 5.392 12.664 -17.027 1.00 72.25 131 SER A N 1
ATOM 969 C CA . SER A 1 131 ? 6.257 12.215 -18.130 1.00 72.25 131 SER A CA 1
ATOM 970 C C . SER A 1 131 ? 6.169 10.697 -18.319 1.00 72.25 131 SER A C 1
ATOM 972 O O . SER A 1 131 ? 6.666 9.947 -17.468 1.00 72.25 131 SER A O 1
ATOM 974 N N . PRO A 1 132 ? 5.519 10.206 -19.389 1.00 82.25 132 PRO A N 1
ATOM 975 C CA . PRO A 1 132 ? 5.549 8.787 -19.714 1.00 82.25 132 PRO A CA 1
ATOM 976 C C . PRO A 1 132 ? 6.974 8.366 -20.084 1.00 82.25 132 PRO A C 1
ATOM 978 O O . PRO A 1 132 ? 7.752 9.150 -20.620 1.00 82.25 132 PRO A O 1
ATOM 981 N N . VAL A 1 133 ? 7.311 7.111 -19.801 1.00 87.75 133 VAL A N 1
ATOM 982 C CA . VAL A 1 133 ? 8.529 6.502 -20.336 1.00 87.75 133 VAL A CA 1
ATOM 983 C C . VAL A 1 133 ? 8.298 6.242 -21.821 1.00 87.75 133 VAL A C 1
ATOM 985 O O . VAL A 1 133 ? 7.281 5.651 -22.195 1.00 87.75 133 VAL A O 1
ATOM 988 N N . SER A 1 134 ? 9.234 6.687 -22.654 1.00 86.25 134 SER A N 1
ATOM 989 C CA . SER A 1 134 ? 9.222 6.446 -24.096 1.00 86.25 134 SER A CA 1
ATOM 990 C C . SER A 1 134 ? 9.817 5.081 -24.432 1.00 86.25 134 SER A C 1
ATOM 992 O O . SER A 1 134 ? 10.745 4.610 -23.772 1.00 86.25 134 SER A O 1
ATOM 994 N N . ALA A 1 135 ? 9.291 4.453 -25.482 1.00 83.25 135 ALA A N 1
ATOM 995 C CA . ALA A 1 135 ? 9.887 3.247 -26.044 1.00 83.25 135 ALA A CA 1
ATOM 996 C C . ALA A 1 135 ? 11.268 3.554 -26.663 1.00 83.25 135 ALA A C 1
ATOM 998 O O . ALA A 1 135 ? 11.491 4.688 -27.097 1.00 83.25 135 ALA A O 1
ATOM 999 N N . PRO A 1 136 ? 12.177 2.567 -26.733 1.00 82.00 136 PRO A N 1
ATOM 1000 C CA . PRO A 1 136 ? 13.350 2.654 -27.602 1.00 82.00 136 PRO A CA 1
ATOM 1001 C C . PRO A 1 136 ? 12.932 2.701 -29.086 1.00 82.00 136 PRO A C 1
ATOM 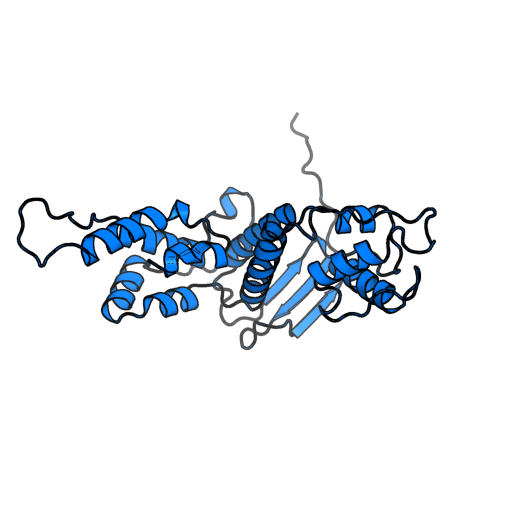1003 O O . PRO A 1 136 ? 11.816 2.301 -29.432 1.00 82.00 136 PRO A O 1
ATOM 1006 N N . GLU A 1 137 ? 13.816 3.191 -29.962 1.00 79.19 137 GLU A N 1
ATOM 1007 C CA . GLU A 1 137 ? 13.543 3.318 -31.406 1.00 79.19 137 GLU A CA 1
ATOM 1008 C C . GLU A 1 137 ? 13.379 1.953 -32.085 1.00 79.19 137 GLU A C 1
ATOM 1010 O O . GLU A 1 137 ? 12.451 1.764 -32.879 1.00 79.19 137 GLU A O 1
ATOM 1015 N N . LYS A 1 138 ? 14.212 0.972 -31.721 1.00 79.19 138 LYS A N 1
ATOM 1016 C CA . LYS A 1 138 ? 13.983 -0.438 -32.046 1.00 79.19 138 LYS A CA 1
ATOM 1017 C C . LYS A 1 138 ? 13.877 -1.295 -30.794 1.00 79.19 138 LYS A C 1
ATOM 1019 O O . LYS A 1 138 ? 14.369 -0.978 -29.713 1.00 79.19 138 LYS A O 1
ATOM 1024 N N . ARG A 1 139 ? 13.201 -2.429 -30.963 1.00 66.88 139 ARG A N 1
ATOM 1025 C CA . ARG A 1 139 ? 13.181 -3.499 -29.968 1.00 66.88 139 ARG A CA 1
ATOM 1026 C C . ARG A 1 139 ? 14.625 -3.987 -29.798 1.00 66.88 139 ARG A C 1
ATOM 1028 O O . ARG A 1 139 ? 15.256 -4.291 -30.802 1.00 66.88 139 ARG A O 1
ATOM 1035 N N . ASP A 1 140 ? 15.106 -4.008 -28.559 1.00 70.25 140 ASP A N 1
ATOM 1036 C CA . ASP A 1 140 ? 16.477 -4.380 -28.161 1.00 70.25 140 ASP A CA 1
ATOM 1037 C C . ASP A 1 140 ? 17.542 -3.275 -28.334 1.00 70.25 140 ASP A C 1
ATOM 1039 O O . ASP A 1 140 ? 18.735 -3.543 -28.218 1.00 70.25 140 ASP A O 1
ATOM 1043 N N . GLU A 1 141 ? 17.124 -2.026 -28.565 1.00 75.62 141 GLU A N 1
ATOM 1044 C CA . GLU A 1 141 ? 18.004 -0.854 -28.482 1.00 75.62 141 GLU A CA 1
ATOM 1045 C C . GLU A 1 141 ? 17.931 -0.156 -27.117 1.00 75.62 141 GLU A C 1
ATOM 1047 O O . GLU A 1 141 ? 17.034 -0.390 -26.299 1.00 75.62 141 GLU A O 1
ATOM 1052 N N . ALA A 1 142 ? 18.885 0.750 -26.923 1.00 78.31 142 ALA A N 1
ATOM 1053 C CA . ALA A 1 142 ? 19.066 1.557 -25.734 1.00 78.31 142 ALA A CA 1
ATOM 1054 C C . ALA A 1 142 ? 17.835 2.420 -25.385 1.00 78.31 142 ALA A C 1
ATOM 1056 O O . ALA A 1 142 ? 17.048 2.818 -26.251 1.00 78.31 142 ALA A O 1
ATOM 1057 N N . TYR A 1 143 ? 17.661 2.751 -24.102 1.00 83.19 143 TYR A N 1
ATOM 1058 C CA . TYR A 1 143 ? 16.414 3.333 -23.591 1.00 83.19 143 TYR A CA 1
ATOM 1059 C C . TYR A 1 143 ? 16.006 4.645 -24.281 1.00 83.19 143 TYR A C 1
ATOM 1061 O O . TYR A 1 143 ? 16.822 5.541 -24.491 1.00 83.19 143 TYR A O 1
ATOM 1069 N N . GLY A 1 144 ? 14.710 4.798 -24.586 1.00 82.00 144 GLY A N 1
ATOM 1070 C CA . GLY A 1 144 ? 14.149 5.990 -25.238 1.00 82.00 144 GLY A CA 1
ATOM 1071 C C . GLY A 1 144 ? 14.474 7.299 -24.503 1.00 82.00 144 GLY A C 1
ATOM 1072 O O . GLY A 1 144 ? 14.991 8.234 -25.103 1.00 82.00 144 GLY A O 1
ATOM 1073 N N . ASP A 1 145 ? 14.236 7.332 -23.192 1.00 88.38 145 ASP A N 1
ATOM 1074 C CA . ASP A 1 145 ? 14.625 8.429 -22.298 1.00 88.38 145 ASP A CA 1
ATOM 1075 C C . ASP A 1 145 ? 15.163 7.833 -20.981 1.00 88.38 145 ASP A C 1
ATOM 1077 O O . ASP A 1 145 ? 14.372 7.459 -20.103 1.00 88.38 145 ASP A O 1
ATOM 1081 N N . PRO A 1 146 ? 16.496 7.713 -20.830 1.00 89.56 146 PRO A N 1
ATOM 1082 C CA . PRO A 1 146 ? 17.118 7.148 -19.632 1.00 89.56 146 PRO A CA 1
ATOM 1083 C C . PRO A 1 146 ? 16.797 7.940 -18.359 1.00 89.56 146 PRO A C 1
ATOM 1085 O O . PRO A 1 146 ? 16.645 7.363 -17.285 1.00 89.56 146 PRO A O 1
ATOM 1088 N N . THR A 1 147 ? 16.646 9.264 -18.454 1.00 89.38 147 THR A N 1
ATOM 1089 C CA . THR A 1 147 ? 16.366 10.121 -17.295 1.00 89.38 147 THR A CA 1
ATOM 1090 C C . THR A 1 147 ? 14.912 10.001 -16.844 1.00 89.38 147 THR A C 1
ATOM 1092 O O . THR A 1 147 ? 14.632 10.033 -15.642 1.00 89.38 147 THR A O 1
ATOM 1095 N N . ALA A 1 148 ? 13.958 9.873 -17.770 1.00 89.62 148 ALA A N 1
ATOM 1096 C CA . ALA A 1 148 ? 12.573 9.553 -17.422 1.00 89.62 148 ALA A CA 1
ATOM 1097 C C . ALA A 1 148 ? 12.450 8.133 -16.855 1.00 89.62 148 ALA A C 1
ATOM 1099 O O . ALA A 1 148 ? 11.719 7.933 -15.880 1.00 89.62 148 ALA A O 1
ATOM 1100 N N . LEU A 1 149 ? 13.193 7.168 -17.409 1.00 91.88 149 LEU A N 1
ATOM 1101 C CA . LEU A 1 149 ? 13.242 5.806 -16.882 1.00 91.88 149 LEU A CA 1
ATOM 1102 C C . LEU A 1 149 ? 13.808 5.774 -15.456 1.00 91.88 149 LEU A C 1
ATOM 1104 O O . LEU A 1 149 ? 13.161 5.200 -14.582 1.00 91.88 149 LEU A O 1
ATOM 1108 N N . LEU A 1 150 ? 14.934 6.451 -15.191 1.00 92.12 150 LEU A N 1
ATOM 1109 C CA . LEU A 1 150 ? 15.513 6.579 -13.847 1.00 92.12 150 LEU A CA 1
ATOM 1110 C C . LEU A 1 150 ? 14.471 7.100 -12.854 1.00 92.12 150 LEU A C 1
ATOM 1112 O O . LEU A 1 150 ? 14.179 6.452 -11.851 1.00 92.12 150 LEU A O 1
ATOM 1116 N N . ARG A 1 151 ? 13.860 8.252 -13.162 1.00 90.31 151 ARG A N 1
ATOM 1117 C CA . ARG A 1 151 ? 12.836 8.878 -12.312 1.00 90.31 151 ARG A CA 1
ATOM 1118 C C . ARG A 1 151 ? 11.668 7.933 -12.044 1.00 90.31 151 ARG A C 1
ATOM 1120 O O . ARG A 1 151 ? 11.191 7.856 -10.913 1.00 90.31 151 ARG A O 1
ATOM 1127 N N . ARG A 1 152 ? 11.216 7.192 -13.063 1.00 91.75 152 ARG A N 1
ATOM 1128 C CA . ARG A 1 152 ? 10.141 6.202 -12.925 1.00 91.75 152 ARG A CA 1
ATOM 1129 C C . ARG A 1 152 ? 10.556 5.049 -12.010 1.00 91.75 152 ARG A C 1
ATOM 1131 O O . ARG A 1 152 ? 9.790 4.710 -11.115 1.00 91.75 152 ARG A O 1
ATOM 1138 N N . LEU A 1 153 ? 11.736 4.467 -12.205 1.00 93.31 153 LEU A N 1
ATOM 1139 C CA . LEU A 1 153 ? 12.223 3.338 -11.408 1.00 93.31 153 LEU A CA 1
ATOM 1140 C C . LEU A 1 153 ? 12.478 3.735 -9.948 1.00 93.31 153 LEU A C 1
ATOM 1142 O O . LEU A 1 153 ? 12.090 2.994 -9.048 1.00 93.31 153 LEU A O 1
ATOM 1146 N N . ILE A 1 154 ? 13.022 4.930 -9.692 1.00 91.75 154 ILE A N 1
ATOM 1147 C CA . ILE A 1 154 ? 13.156 5.479 -8.333 1.00 91.75 154 ILE A CA 1
ATOM 1148 C C . ILE A 1 154 ? 11.779 5.635 -7.683 1.00 91.75 154 ILE A C 1
ATOM 1150 O O . ILE A 1 154 ? 11.543 5.164 -6.572 1.00 91.75 154 ILE A O 1
ATOM 1154 N N . ALA A 1 155 ? 10.834 6.254 -8.393 1.00 89.69 155 ALA A N 1
ATOM 1155 C CA . ALA A 1 155 ? 9.491 6.480 -7.875 1.00 89.69 155 ALA A CA 1
ATOM 1156 C C . ALA A 1 155 ? 8.749 5.179 -7.548 1.00 89.69 155 ALA A C 1
ATOM 1158 O O . ALA A 1 155 ? 8.029 5.095 -6.555 1.00 89.69 155 ALA A O 1
ATOM 1159 N N . LEU A 1 156 ? 8.911 4.155 -8.385 1.00 90.00 156 LEU A N 1
ATOM 1160 C CA . LEU A 1 156 ? 8.287 2.853 -8.170 1.00 90.00 156 LEU A CA 1
ATOM 1161 C C . LEU A 1 156 ? 9.024 2.004 -7.119 1.00 90.00 156 LEU A C 1
ATOM 1163 O O . LEU A 1 156 ? 8.446 1.024 -6.641 1.00 90.00 156 LEU A O 1
ATOM 1167 N N . GLY A 1 157 ? 10.220 2.429 -6.695 1.00 90.50 157 GLY A N 1
ATOM 1168 C CA . GLY A 1 157 ? 11.051 1.778 -5.682 1.00 90.50 157 GLY A CA 1
ATOM 1169 C C . GLY A 1 157 ? 11.948 0.666 -6.229 1.00 90.50 157 GLY A C 1
ATOM 1170 O O . GLY A 1 157 ? 12.448 -0.143 -5.452 1.00 90.50 157 GLY A O 1
ATOM 1171 N N . ASP A 1 158 ? 12.129 0.603 -7.547 1.00 94.12 158 ASP A N 1
ATOM 1172 C CA . ASP A 1 158 ? 13.007 -0.363 -8.212 1.00 94.12 158 ASP A CA 1
ATOM 1173 C C . ASP A 1 158 ? 14.470 0.124 -8.266 1.00 94.12 158 ASP A C 1
ATOM 1175 O O . ASP A 1 158 ? 15.377 -0.675 -8.497 1.00 94.12 158 ASP A O 1
ATOM 1179 N N . LEU A 1 159 ? 14.699 1.414 -7.980 1.00 94.19 159 LEU A N 1
ATOM 1180 C CA . LEU A 1 159 ? 16.008 2.030 -7.746 1.00 94.19 159 LEU A CA 1
ATOM 1181 C C . LEU A 1 159 ? 15.998 2.900 -6.476 1.00 94.19 159 LEU A C 1
ATOM 1183 O O . LEU A 1 159 ? 14.937 3.400 -6.089 1.00 94.19 159 LEU A O 1
ATOM 1187 N N . PRO A 1 160 ? 17.152 3.080 -5.807 1.00 92.31 160 PRO A N 1
ATOM 1188 C CA . PRO A 1 160 ? 17.235 3.909 -4.610 1.00 92.31 160 PRO A CA 1
ATOM 1189 C C . PRO A 1 160 ? 17.145 5.415 -4.946 1.00 92.31 160 PRO A C 1
ATOM 1191 O O . PRO A 1 160 ? 17.489 5.811 -6.060 1.00 92.31 160 PRO A O 1
ATOM 1194 N N . PRO A 1 161 ? 16.694 6.277 -4.010 1.00 89.44 161 PRO A N 1
ATOM 1195 C CA . PRO A 1 161 ? 16.504 7.713 -4.263 1.00 89.44 161 PRO A CA 1
ATOM 1196 C C . PRO A 1 161 ? 17.771 8.482 -4.651 1.00 89.44 161 PRO A C 1
ATOM 1198 O O . PRO A 1 161 ? 17.678 9.527 -5.286 1.00 89.44 161 PRO A O 1
ATOM 1201 N N . ASP A 1 162 ? 18.934 7.975 -4.253 1.00 91.75 162 ASP A N 1
ATOM 1202 C CA . ASP A 1 162 ? 20.265 8.517 -4.516 1.00 91.75 162 ASP A CA 1
ATOM 1203 C C . ASP A 1 162 ? 20.964 7.837 -5.706 1.00 91.75 162 ASP A C 1
ATOM 1205 O O . ASP A 1 162 ? 22.163 8.033 -5.905 1.00 91.75 162 ASP A O 1
ATOM 1209 N N . ALA A 1 163 ? 20.233 7.050 -6.508 1.00 91.62 163 ALA A N 1
ATOM 1210 C CA . ALA A 1 163 ? 20.783 6.444 -7.714 1.00 91.62 163 ALA A CA 1
ATOM 1211 C C . ALA A 1 163 ? 21.395 7.523 -8.631 1.00 91.62 163 ALA A C 1
ATOM 1213 O O . ALA A 1 163 ? 20.760 8.559 -8.873 1.00 91.62 163 ALA A O 1
ATOM 1214 N N . PRO A 1 164 ? 22.618 7.298 -9.147 1.00 90.81 164 PRO A N 1
ATOM 1215 C CA . PRO A 1 164 ? 23.295 8.280 -9.978 1.00 90.81 164 PRO A CA 1
ATOM 1216 C C . PRO A 1 164 ? 22.515 8.536 -11.278 1.00 90.81 164 PRO A C 1
ATOM 1218 O O . PRO A 1 164 ? 21.772 7.663 -11.742 1.00 90.81 164 PRO A O 1
ATOM 1221 N N . PRO A 1 165 ? 22.678 9.722 -11.893 1.00 89.38 165 PRO A N 1
ATOM 1222 C CA . PRO A 1 165 ? 22.163 9.955 -13.235 1.00 89.38 165 PRO A CA 1
ATOM 1223 C C . PRO A 1 165 ? 22.766 8.926 -14.204 1.00 89.38 165 PRO A C 1
ATOM 1225 O O . PRO A 1 165 ? 23.934 8.566 -14.044 1.00 89.38 165 PRO A O 1
ATOM 1228 N N . PRO A 1 166 ? 21.997 8.459 -15.202 1.00 87.69 166 PRO A N 1
ATOM 1229 C CA . PRO A 1 166 ? 22.485 7.440 -16.118 1.00 87.69 166 PRO A CA 1
ATOM 1230 C C . PRO A 1 166 ? 23.650 7.988 -16.942 1.00 87.69 166 PRO A C 1
ATOM 1232 O O . PRO A 1 166 ? 23.567 9.107 -17.458 1.00 87.69 166 PRO A O 1
ATOM 1235 N N . ALA A 1 167 ? 24.727 7.210 -17.056 1.00 84.38 167 ALA A N 1
ATOM 1236 C CA . ALA A 1 167 ? 25.898 7.593 -17.843 1.00 84.38 167 ALA A CA 1
ATOM 1237 C C . ALA A 1 167 ? 25.575 7.640 -19.345 1.00 84.38 167 ALA A C 1
ATOM 1239 O O . ALA A 1 167 ? 26.024 8.534 -20.063 1.00 84.38 167 ALA A O 1
ATOM 1240 N N . ASP A 1 168 ? 24.759 6.693 -19.799 1.00 81.50 168 ASP A N 1
ATOM 1241 C CA . ASP A 1 168 ? 24.275 6.579 -21.165 1.00 81.50 168 ASP A CA 1
ATOM 1242 C C . ASP A 1 168 ? 22.922 5.840 -21.205 1.00 81.50 168 ASP A C 1
ATOM 1244 O O . ASP A 1 168 ? 22.207 5.718 -20.205 1.00 81.50 168 ASP A O 1
ATOM 1248 N N . ARG A 1 169 ? 22.519 5.406 -22.400 1.00 76.88 169 ARG A N 1
ATOM 1249 C CA . ARG A 1 169 ? 21.235 4.742 -22.636 1.00 76.88 169 ARG A CA 1
ATOM 1250 C C . ARG A 1 169 ? 21.250 3.242 -22.305 1.00 76.88 169 ARG A C 1
ATOM 1252 O O . ARG A 1 169 ? 20.168 2.664 -22.297 1.00 76.88 169 ARG A O 1
ATOM 1259 N N . ASP A 1 170 ? 22.413 2.663 -22.011 1.00 76.44 170 ASP A N 1
ATOM 1260 C CA . ASP A 1 170 ? 22.638 1.248 -21.677 1.00 76.44 170 ASP A CA 1
ATOM 1261 C C . ASP A 1 170 ? 23.195 1.090 -20.246 1.00 76.44 170 ASP A C 1
ATOM 1263 O O . ASP A 1 170 ? 23.818 0.085 -19.894 1.00 76.44 170 ASP A O 1
ATOM 1267 N N . ASP A 1 171 ? 22.965 2.099 -19.401 1.00 87.62 171 ASP A N 1
ATOM 1268 C CA . ASP A 1 171 ? 23.486 2.167 -18.042 1.00 87.62 171 ASP A CA 1
ATOM 1269 C C . ASP A 1 171 ? 23.098 0.928 -17.214 1.00 87.62 171 ASP A C 1
ATOM 1271 O O . ASP A 1 171 ? 21.920 0.593 -17.046 1.00 87.62 171 ASP A O 1
ATOM 1275 N N . ALA A 1 172 ? 24.100 0.261 -16.636 1.00 90.31 172 ALA A N 1
ATOM 1276 C CA . ALA A 1 172 ? 23.907 -0.969 -15.872 1.00 90.31 172 ALA A CA 1
ATOM 1277 C C . ALA A 1 172 ? 23.012 -0.780 -14.631 1.00 90.31 172 ALA A C 1
ATOM 1279 O O . ALA A 1 172 ? 22.358 -1.725 -14.184 1.00 90.31 172 ALA A O 1
ATOM 1280 N N . THR A 1 173 ? 22.957 0.422 -14.053 1.00 92.19 173 THR A N 1
ATOM 1281 C CA . THR A 1 173 ? 22.047 0.738 -12.943 1.00 92.19 173 THR A CA 1
ATOM 1282 C C . THR A 1 173 ? 20.604 0.712 -13.431 1.00 92.19 173 THR A C 1
ATOM 1284 O O . THR A 1 173 ? 19.745 0.119 -12.775 1.00 92.19 173 THR A O 1
ATOM 1287 N N . LEU A 1 174 ? 20.339 1.298 -14.602 1.00 93.00 174 LEU A N 1
ATOM 1288 C CA . LEU A 1 174 ? 19.016 1.273 -15.221 1.00 93.00 174 LEU A CA 1
ATOM 1289 C C . LEU A 1 174 ? 18.596 -0.138 -15.624 1.00 93.00 174 LEU A C 1
ATOM 1291 O O . LEU A 1 174 ? 17.466 -0.515 -15.319 1.00 93.00 174 LEU A O 1
ATOM 1295 N N . ASP A 1 175 ? 19.490 -0.929 -16.222 1.00 93.06 175 ASP A N 1
ATOM 1296 C CA . ASP A 1 175 ? 19.202 -2.325 -16.581 1.00 93.06 175 ASP A CA 1
ATOM 1297 C C . ASP A 1 175 ? 18.832 -3.152 -15.342 1.00 93.06 175 ASP A C 1
ATOM 1299 O O . ASP A 1 175 ? 17.780 -3.794 -15.306 1.00 93.06 175 ASP A O 1
ATOM 1303 N N . ASN A 1 176 ? 19.612 -3.045 -14.262 1.00 93.69 176 ASN A N 1
ATOM 1304 C CA . ASN A 1 176 ? 19.307 -3.729 -13.005 1.00 93.69 176 ASN A CA 1
ATOM 1305 C C . ASN A 1 176 ? 17.962 -3.290 -12.401 1.00 93.69 176 ASN A C 1
ATOM 1307 O O . ASN A 1 176 ? 17.181 -4.131 -11.946 1.00 93.69 176 ASN A O 1
ATOM 1311 N N . GLY A 1 177 ? 17.674 -1.985 -12.393 1.00 95.44 177 GLY A N 1
ATOM 1312 C CA . GLY A 1 177 ? 16.391 -1.456 -11.927 1.00 95.44 177 GLY A CA 1
ATOM 1313 C C . GLY A 1 177 ? 15.219 -1.937 -12.786 1.00 95.44 177 GLY A C 1
ATOM 1314 O O . GLY A 1 177 ? 14.175 -2.333 -12.264 1.00 95.44 177 GLY A O 1
ATOM 1315 N N . LEU A 1 178 ? 15.401 -1.980 -14.104 1.00 95.25 178 LEU A N 1
ATOM 1316 C CA . LEU A 1 178 ? 14.389 -2.437 -15.045 1.00 95.25 178 LEU A CA 1
ATOM 1317 C C . LEU A 1 178 ? 14.115 -3.938 -14.911 1.00 95.25 178 LEU A C 1
ATOM 1319 O O . LEU A 1 178 ? 12.951 -4.334 -14.886 1.00 95.25 178 LEU A O 1
ATOM 1323 N N . ARG A 1 179 ? 15.147 -4.772 -14.748 1.00 95.69 179 ARG A N 1
ATOM 1324 C CA . ARG A 1 179 ? 14.981 -6.213 -14.493 1.00 95.69 179 ARG A CA 1
ATOM 1325 C C . ARG A 1 179 ? 14.231 -6.479 -13.192 1.00 95.69 179 ARG A C 1
ATOM 1327 O O . ARG A 1 179 ? 13.346 -7.333 -13.165 1.00 95.69 179 ARG A O 1
ATOM 1334 N N . ARG A 1 180 ? 14.522 -5.717 -12.129 1.00 96.19 180 ARG A N 1
ATOM 1335 C CA . ARG A 1 180 ? 13.770 -5.774 -10.859 1.00 96.19 180 ARG A CA 1
ATOM 1336 C C . ARG A 1 180 ? 12.304 -5.4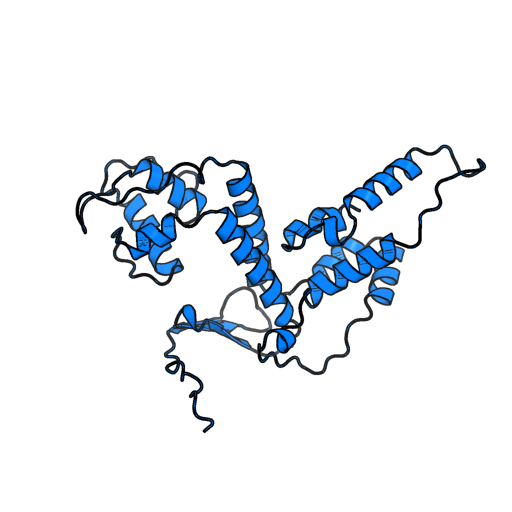03 -11.056 1.00 96.19 180 ARG A C 1
ATOM 1338 O O . ARG A 1 180 ? 11.426 -6.113 -10.567 1.00 96.19 180 ARG A O 1
ATOM 1345 N N . PHE A 1 181 ? 12.041 -4.331 -11.802 1.00 95.50 181 PHE A N 1
ATOM 1346 C CA . PHE A 1 181 ? 10.684 -3.935 -12.165 1.00 95.50 181 PHE A CA 1
ATOM 1347 C C . PHE A 1 181 ? 9.970 -5.056 -12.935 1.00 95.50 181 PHE A C 1
ATOM 1349 O O . PHE A 1 181 ? 8.859 -5.442 -12.576 1.00 95.50 181 PHE A O 1
ATOM 1356 N N . GLN A 1 182 ? 10.605 -5.612 -13.966 1.00 95.06 182 GLN A N 1
ATOM 1357 C CA . GLN A 1 182 ? 10.037 -6.679 -14.788 1.00 95.06 182 GLN A CA 1
ATOM 1358 C C . GLN A 1 182 ? 9.683 -7.915 -13.957 1.00 95.06 182 GLN A C 1
ATOM 1360 O O . GLN A 1 182 ? 8.533 -8.351 -14.001 1.00 95.06 182 GLN A O 1
ATOM 1365 N N . ASP A 1 183 ? 10.614 -8.418 -13.143 1.00 92.12 183 ASP A N 1
ATOM 1366 C CA . ASP A 1 183 ? 10.382 -9.574 -12.268 1.00 92.12 183 ASP A CA 1
ATOM 1367 C C . ASP A 1 183 ? 9.218 -9.322 -11.295 1.00 92.12 183 ASP A C 1
ATOM 1369 O O . ASP A 1 183 ? 8.270 -10.109 -11.207 1.00 92.12 183 ASP A O 1
ATOM 1373 N N . ARG A 1 184 ? 9.206 -8.151 -10.643 1.00 90.31 184 ARG A N 1
ATOM 1374 C CA . ARG A 1 184 ? 8.133 -7.744 -9.721 1.00 90.31 184 ARG A CA 1
ATOM 1375 C C . ARG A 1 184 ? 6.767 -7.644 -10.402 1.00 90.31 184 ARG A C 1
ATOM 1377 O O . ARG A 1 184 ? 5.735 -7.796 -9.745 1.00 90.31 184 ARG A O 1
ATOM 1384 N N . HIS A 1 185 ? 6.750 -7.377 -11.703 1.00 89.69 185 HIS A N 1
ATOM 1385 C CA . HIS A 1 185 ? 5.546 -7.296 -12.521 1.00 89.69 185 HIS A CA 1
ATOM 1386 C C . HIS A 1 185 ? 5.194 -8.608 -13.243 1.00 89.69 185 HIS A C 1
ATOM 1388 O O . HIS A 1 185 ? 4.213 -8.625 -13.987 1.00 89.69 185 HIS A O 1
ATOM 1394 N N . GLY A 1 186 ? 5.928 -9.701 -13.000 1.00 87.69 186 GLY A N 1
ATOM 1395 C CA . GLY A 1 186 ? 5.694 -10.996 -13.646 1.00 87.69 186 GLY A CA 1
ATOM 1396 C C . GLY A 1 186 ? 6.032 -11.001 -15.141 1.00 87.69 186 GLY A C 1
ATOM 1397 O O . GLY A 1 186 ? 5.462 -11.779 -15.902 1.00 87.69 186 GLY A O 1
ATOM 1398 N N . LEU A 1 18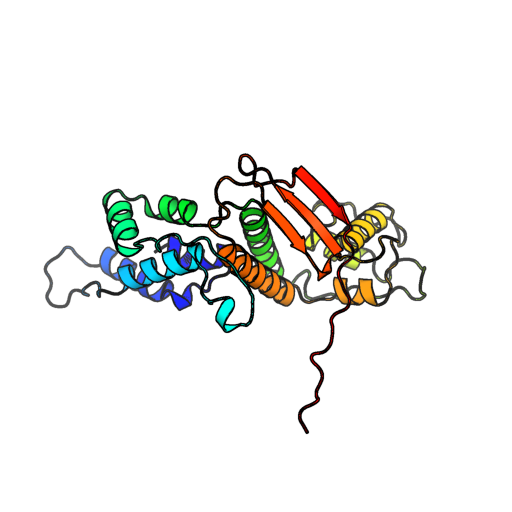7 ? 6.912 -10.097 -15.570 1.00 91.44 187 LEU A N 1
ATOM 1399 C CA . LEU A 1 187 ? 7.434 -10.008 -16.930 1.00 91.44 187 LEU A CA 1
ATOM 1400 C C . LEU A 1 187 ? 8.777 -10.747 -17.020 1.00 91.44 187 LEU A C 1
ATOM 1402 O O . LEU A 1 187 ? 9.428 -11.001 -16.008 1.00 91.44 187 LEU A O 1
ATOM 1406 N N . ALA A 1 188 ? 9.220 -11.060 -18.240 1.00 91.00 188 ALA A N 1
ATOM 1407 C CA . ALA A 1 188 ? 10.580 -11.543 -18.452 1.00 91.00 188 ALA A CA 1
ATOM 1408 C C . ALA A 1 188 ? 11.581 -10.466 -18.000 1.00 91.00 188 ALA A C 1
ATOM 1410 O O . ALA A 1 188 ? 11.517 -9.333 -18.472 1.00 91.00 188 ALA A O 1
ATOM 1411 N N . ALA A 1 189 ? 12.481 -10.816 -17.079 1.00 93.75 189 ALA A N 1
ATOM 1412 C CA . ALA A 1 189 ? 13.505 -9.919 -16.540 1.00 93.75 189 ALA A CA 1
ATOM 1413 C C . ALA A 1 189 ? 14.713 -9.807 -17.489 1.00 93.75 189 ALA A C 1
ATOM 1415 O O . ALA A 1 189 ? 15.850 -10.110 -17.122 1.00 93.75 189 ALA A O 1
ATOM 1416 N N . ASP A 1 190 ? 14.447 -9.441 -18.741 1.00 91.62 190 ASP A N 1
ATOM 1417 C CA . ASP A 1 190 ? 15.410 -9.380 -19.843 1.00 91.62 190 ASP A CA 1
ATOM 1418 C C . ASP A 1 190 ? 16.098 -8.014 -19.995 1.00 91.62 190 ASP A C 1
ATOM 1420 O O . ASP A 1 190 ? 17.069 -7.919 -20.745 1.00 91.62 190 ASP A O 1
ATOM 1424 N N . GLY A 1 191 ? 15.661 -6.990 -19.252 1.00 91.06 191 GLY A N 1
ATOM 1425 C CA . GLY A 1 191 ? 16.182 -5.623 -19.348 1.00 91.06 191 GLY A CA 1
ATOM 1426 C C . GLY A 1 191 ? 15.682 -4.859 -20.579 1.00 91.06 191 GLY A C 1
ATOM 1427 O O . GLY A 1 191 ? 16.121 -3.738 -20.831 1.00 91.06 191 GLY A O 1
ATOM 1428 N N . VAL A 1 192 ? 14.742 -5.428 -21.342 1.00 91.06 192 VAL A N 1
ATOM 1429 C CA . VAL A 1 192 ? 14.234 -4.853 -22.590 1.00 91.06 192 VAL A CA 1
ATOM 1430 C C . VAL A 1 192 ? 12.871 -4.184 -22.386 1.00 91.06 192 VAL A C 1
ATOM 1432 O O . VAL A 1 192 ? 11.887 -4.769 -21.910 1.00 91.06 192 VAL A O 1
ATOM 1435 N N . ILE A 1 193 ? 12.752 -2.933 -22.841 1.00 91.62 193 ILE A N 1
ATOM 1436 C CA . ILE A 1 193 ? 11.474 -2.205 -22.849 1.00 91.62 193 ILE A CA 1
ATOM 1437 C C . ILE A 1 193 ? 10.634 -2.631 -24.063 1.00 91.62 193 ILE A C 1
ATOM 1439 O O . ILE A 1 193 ? 10.498 -1.922 -25.058 1.00 91.62 193 ILE A O 1
ATOM 1443 N N . GLY A 1 194 ? 10.039 -3.821 -23.974 1.00 90.62 194 GLY A N 1
ATOM 1444 C CA . GLY A 1 194 ? 9.005 -4.277 -24.902 1.00 90.62 194 GLY A CA 1
ATOM 1445 C C . GLY A 1 194 ? 7.636 -3.633 -24.636 1.00 90.62 194 GLY A C 1
ATOM 1446 O O . GLY A 1 194 ? 7.435 -2.917 -23.655 1.00 90.62 194 GLY A O 1
ATOM 1447 N N . ARG A 1 195 ? 6.638 -3.950 -25.477 1.00 90.88 195 ARG A N 1
ATOM 1448 C CA . ARG A 1 195 ? 5.261 -3.416 -25.349 1.00 90.88 195 ARG A CA 1
ATOM 1449 C C . ARG A 1 195 ? 4.647 -3.638 -23.960 1.00 90.88 195 ARG A C 1
ATOM 1451 O O . ARG A 1 195 ? 4.011 -2.733 -23.430 1.00 90.88 195 ARG A O 1
ATOM 1458 N N . ALA A 1 196 ? 4.839 -4.823 -23.375 1.00 91.88 196 ALA A N 1
ATOM 1459 C CA . ALA A 1 196 ? 4.305 -5.157 -22.053 1.00 91.88 196 ALA A CA 1
ATOM 1460 C C . ALA A 1 196 ? 4.996 -4.359 -20.933 1.00 91.88 196 ALA A C 1
ATOM 1462 O O . ALA A 1 196 ? 4.316 -3.777 -20.089 1.00 91.88 196 ALA A O 1
ATOM 1463 N N . THR A 1 197 ? 6.330 -4.265 -20.970 1.00 93.88 197 THR A N 1
ATOM 1464 C CA . THR A 1 197 ? 7.131 -3.457 -20.038 1.00 93.88 197 THR A CA 1
ATOM 1465 C C . THR A 1 197 ? 6.728 -1.986 -20.103 1.00 93.88 197 THR A C 1
ATOM 1467 O O . THR A 1 197 ? 6.441 -1.375 -19.076 1.00 93.88 197 THR A O 1
ATOM 1470 N N . LEU A 1 198 ? 6.617 -1.433 -21.315 1.00 92.94 198 LEU A N 1
ATOM 1471 C CA . LEU A 1 198 ? 6.214 -0.047 -21.544 1.00 92.94 198 LEU A CA 1
ATOM 1472 C C . LEU A 1 198 ? 4.806 0.236 -21.005 1.00 92.94 198 LEU A C 1
ATOM 1474 O O . LEU A 1 198 ? 4.596 1.220 -20.297 1.00 92.94 198 LEU A O 1
ATOM 1478 N N . ALA A 1 199 ? 3.845 -0.645 -21.298 1.00 92.81 199 ALA A N 1
ATOM 1479 C CA . ALA A 1 199 ? 2.485 -0.524 -20.783 1.00 92.81 199 ALA A CA 1
ATOM 1480 C C . ALA A 1 199 ? 2.459 -0.561 -19.247 1.00 92.81 199 ALA A C 1
ATOM 1482 O O . ALA A 1 199 ? 1.748 0.228 -18.629 1.00 92.81 199 ALA A O 1
ATOM 1483 N N . ALA A 1 200 ? 3.261 -1.432 -18.624 1.00 93.12 200 ALA A N 1
ATOM 1484 C CA . ALA A 1 200 ? 3.350 -1.545 -17.172 1.00 93.12 200 ALA A CA 1
ATOM 1485 C C . ALA A 1 200 ? 3.991 -0.308 -16.510 1.00 93.12 200 ALA A C 1
ATOM 1487 O O . ALA A 1 200 ? 3.498 0.131 -15.462 1.00 93.12 200 ALA A O 1
ATOM 1488 N N . LEU A 1 201 ? 5.050 0.250 -17.115 1.00 92.69 201 LEU A N 1
ATOM 1489 C CA . LEU A 1 201 ? 5.745 1.464 -16.655 1.00 92.69 201 LEU A CA 1
ATOM 1490 C C . LEU A 1 201 ? 4.845 2.701 -16.731 1.00 92.69 201 LEU A C 1
ATOM 1492 O O . LEU A 1 201 ? 4.907 3.564 -15.856 1.00 92.69 201 LEU A O 1
ATOM 1496 N N . ASN A 1 202 ? 3.987 2.762 -17.751 1.00 92.00 202 ASN A N 1
ATOM 1497 C CA . ASN A 1 202 ? 3.102 3.896 -18.014 1.00 92.00 202 ASN A CA 1
ATOM 1498 C C . ASN A 1 202 ? 1.706 3.761 -17.384 1.00 92.00 202 ASN A C 1
ATOM 1500 O O . ASN A 1 202 ? 0.831 4.587 -17.649 1.00 92.00 202 ASN A O 1
ATOM 1504 N N . VAL A 1 203 ? 1.475 2.770 -16.513 1.00 91.31 203 VAL A N 1
ATOM 1505 C CA . VAL A 1 203 ? 0.249 2.736 -15.701 1.00 91.31 203 VAL A CA 1
ATOM 1506 C C . VAL A 1 203 ? 0.227 3.954 -14.768 1.00 91.31 203 VAL A C 1
ATOM 1508 O O . VAL A 1 203 ? 1.163 4.122 -13.979 1.00 91.31 203 VAL A O 1
ATOM 1511 N N . PRO A 1 204 ? -0.849 4.765 -14.765 1.00 90.12 204 PRO A N 1
ATOM 1512 C CA . PRO A 1 204 ? -0.936 5.931 -13.895 1.00 90.12 204 PRO A CA 1
ATOM 1513 C C . PRO A 1 204 ? -0.750 5.576 -12.414 1.00 90.12 204 PRO A C 1
ATOM 1515 O O . PRO A 1 204 ? -1.356 4.627 -11.907 1.00 90.12 204 PRO A O 1
ATOM 1518 N N . ILE A 1 205 ? 0.024 6.382 -11.680 1.00 90.12 205 ILE A N 1
ATOM 1519 C CA . ILE A 1 205 ? 0.259 6.176 -10.237 1.00 90.12 205 ILE A CA 1
ATOM 1520 C C . ILE A 1 205 ? -1.068 6.169 -9.458 1.00 90.12 205 ILE A C 1
ATOM 1522 O O . ILE A 1 205 ? -1.253 5.350 -8.561 1.00 90.12 205 ILE A O 1
ATOM 1526 N N . ALA A 1 206 ? -2.046 6.984 -9.866 1.00 90.25 206 ALA A N 1
ATOM 1527 C CA . ALA A 1 206 ? -3.387 6.979 -9.282 1.00 90.25 206 ALA A CA 1
ATOM 1528 C C . ALA A 1 206 ? -4.099 5.616 -9.417 1.00 90.25 206 ALA A C 1
ATOM 1530 O O . ALA A 1 206 ? -4.768 5.177 -8.482 1.00 90.25 206 ALA A O 1
ATOM 1531 N N . HIS A 1 207 ? -3.919 4.903 -10.536 1.00 91.81 207 HIS A N 1
ATOM 1532 C CA . HIS A 1 207 ? -4.419 3.532 -10.688 1.00 91.81 207 HIS A CA 1
ATOM 1533 C C . HIS A 1 207 ? -3.709 2.568 -9.731 1.00 91.81 207 HIS A C 1
ATOM 1535 O O . HIS A 1 207 ? -4.366 1.732 -9.111 1.00 91.81 207 HIS A O 1
ATOM 1541 N N . ARG A 1 208 ? -2.392 2.717 -9.537 1.00 91.44 208 ARG A N 1
ATOM 1542 C CA . ARG A 1 208 ? -1.635 1.926 -8.550 1.00 91.44 208 ARG A CA 1
ATOM 1543 C C . ARG A 1 208 ? -2.137 2.171 -7.124 1.00 91.44 208 ARG A C 1
ATOM 1545 O O . ARG A 1 208 ? -2.317 1.216 -6.377 1.00 91.44 208 ARG A O 1
ATOM 1552 N N . VAL A 1 209 ? -2.470 3.414 -6.768 1.00 93.69 209 VAL A N 1
ATOM 1553 C CA . VAL A 1 209 ? -3.112 3.742 -5.481 1.00 93.69 209 VAL A CA 1
ATOM 1554 C C . VAL A 1 209 ? -4.432 2.984 -5.307 1.00 93.69 209 VAL A C 1
ATOM 1556 O O . VAL A 1 209 ? -4.676 2.443 -4.230 1.00 93.69 209 VAL A O 1
ATOM 1559 N N . GLN A 1 210 ? -5.276 2.900 -6.340 1.00 94.75 210 GLN A N 1
ATOM 1560 C CA . GLN A 1 210 ? -6.520 2.122 -6.252 1.00 94.75 210 GLN A CA 1
ATOM 1561 C C . GLN A 1 210 ? -6.251 0.622 -6.100 1.00 94.75 210 GLN A C 1
ATOM 1563 O O . GLN A 1 210 ? -6.882 -0.027 -5.269 1.00 94.75 210 GLN A O 1
ATOM 1568 N N . GLN A 1 211 ? -5.273 0.078 -6.830 1.00 93.56 211 GLN A N 1
ATOM 1569 C CA . GLN A 1 211 ? -4.851 -1.319 -6.676 1.00 93.56 211 GLN A CA 1
ATOM 1570 C C . GLN A 1 211 ? -4.376 -1.616 -5.246 1.00 93.56 211 GLN A C 1
ATOM 1572 O O . GLN A 1 211 ? -4.780 -2.625 -4.674 1.00 93.56 211 GLN A O 1
ATOM 1577 N N . LEU A 1 212 ? -3.590 -0.720 -4.639 1.00 94.81 212 LEU A N 1
ATOM 1578 C CA . LEU A 1 212 ? -3.128 -0.849 -3.253 1.00 94.81 212 LEU A CA 1
ATOM 1579 C C . LEU A 1 212 ? -4.293 -0.814 -2.252 1.00 94.81 212 LEU A C 1
ATOM 1581 O O . LEU A 1 212 ? -4.336 -1.636 -1.340 1.00 94.81 212 LEU A O 1
ATOM 1585 N N . LYS A 1 213 ? -5.274 0.078 -2.440 1.00 96.19 213 LYS A N 1
ATOM 1586 C CA . LYS A 1 213 ? -6.484 0.127 -1.599 1.00 96.19 213 LYS A CA 1
ATOM 1587 C C . LYS A 1 213 ? -7.309 -1.157 -1.692 1.00 96.19 213 LYS A C 1
ATOM 1589 O O . LYS A 1 213 ? -7.742 -1.676 -0.669 1.00 96.19 213 LYS A O 1
ATOM 1594 N N . LEU A 1 214 ? -7.493 -1.684 -2.902 1.00 93.88 214 LEU A N 1
ATOM 1595 C CA . LEU A 1 214 ? -8.190 -2.954 -3.122 1.00 93.88 214 LEU A CA 1
ATOM 1596 C C . LEU A 1 214 ? -7.422 -4.135 -2.518 1.00 93.88 214 LEU A C 1
ATOM 1598 O O . LEU A 1 214 ? -8.037 -5.052 -1.983 1.00 93.88 214 LEU A O 1
ATOM 1602 N N . ALA A 1 215 ? -6.090 -4.121 -2.582 1.00 92.69 215 ALA A N 1
ATOM 1603 C CA . ALA A 1 215 ? -5.262 -5.143 -1.952 1.00 92.69 215 ALA A CA 1
ATOM 1604 C C . ALA A 1 215 ? -5.384 -5.105 -0.419 1.00 92.69 215 ALA A C 1
ATOM 1606 O O . ALA A 1 215 ? -5.579 -6.155 0.188 1.00 92.69 215 ALA A O 1
ATOM 1607 N N . LEU A 1 216 ? -5.353 -3.914 0.194 1.00 94.88 216 LEU A N 1
ATOM 1608 C CA . LEU A 1 216 ? -5.603 -3.742 1.631 1.00 94.88 216 LEU A CA 1
ATOM 1609 C C . LEU A 1 216 ? -6.979 -4.278 2.030 1.00 94.88 216 LEU A C 1
ATOM 1611 O O . LEU A 1 216 ? -7.081 -4.994 3.018 1.00 94.88 216 LEU A O 1
ATOM 1615 N N . GLU A 1 217 ? -8.016 -3.983 1.244 1.00 93.88 217 GLU A N 1
ATOM 1616 C CA . GLU A 1 217 ? -9.366 -4.503 1.478 1.00 93.88 217 GLU A CA 1
ATOM 1617 C C . GLU A 1 217 ? -9.407 -6.034 1.431 1.00 93.88 217 GLU A C 1
ATOM 1619 O O . GLU A 1 217 ? -9.920 -6.669 2.347 1.00 93.88 217 GLU A O 1
ATOM 1624 N N . ARG A 1 218 ? -8.794 -6.641 0.412 1.00 90.56 218 ARG A N 1
ATOM 1625 C CA . ARG A 1 218 ? -8.742 -8.103 0.269 1.00 90.56 218 ARG A CA 1
ATOM 1626 C C . ARG A 1 218 ? -8.001 -8.785 1.414 1.00 90.56 218 ARG A C 1
ATOM 1628 O O . ARG A 1 218 ? -8.409 -9.863 1.828 1.00 90.56 218 ARG A O 1
ATOM 1635 N N . LEU A 1 219 ? -6.935 -8.177 1.939 1.00 88.69 219 LEU A N 1
ATOM 1636 C CA . LEU A 1 219 ? -6.209 -8.745 3.079 1.00 88.69 219 LEU A CA 1
ATOM 1637 C C . LEU A 1 219 ? -7.033 -8.737 4.374 1.00 88.69 219 LEU A C 1
ATOM 1639 O O . LEU A 1 219 ? -6.807 -9.595 5.220 1.00 88.69 219 LEU A O 1
ATOM 1643 N N . ARG A 1 220 ? -8.025 -7.849 4.517 1.00 90.38 220 ARG A N 1
ATOM 1644 C CA . ARG A 1 220 ? -8.970 -7.892 5.652 1.00 90.38 220 ARG A CA 1
ATOM 1645 C C . ARG A 1 220 ? -9.927 -9.071 5.595 1.00 90.38 220 ARG A C 1
ATOM 1647 O O . ARG A 1 220 ? -10.449 -9.492 6.617 1.00 90.38 220 ARG A O 1
ATOM 1654 N N . TRP A 1 221 ? -10.150 -9.635 4.412 1.00 86.69 221 TRP A N 1
ATOM 1655 C CA . TRP A 1 221 ? -10.960 -10.846 4.275 1.00 86.69 221 TRP A CA 1
ATOM 1656 C C . TRP A 1 221 ? -10.229 -12.096 4.771 1.00 86.69 221 TRP A C 1
ATOM 1658 O O . TRP A 1 221 ? -10.869 -13.120 4.993 1.00 86.69 221 TRP A O 1
ATOM 1668 N N . LEU A 1 222 ? -8.904 -12.007 4.921 1.00 80.19 222 LEU A N 1
ATOM 1669 C CA . LEU A 1 222 ? -8.021 -13.080 5.371 1.00 80.19 222 LEU A CA 1
ATOM 1670 C C . LEU A 1 222 ? -7.660 -12.942 6.855 1.00 80.19 222 LEU A C 1
ATOM 1672 O O . LEU A 1 222 ? -6.612 -13.423 7.273 1.00 80.19 222 LEU A O 1
ATOM 1676 N N . GLN A 1 223 ? -8.481 -12.250 7.643 1.00 72.75 223 GLN A N 1
ATOM 1677 C CA . GLN A 1 223 ? -8.307 -12.235 9.092 1.00 72.75 223 GLN A CA 1
ATOM 1678 C C . GLN A 1 223 ? -8.502 -13.627 9.684 1.00 72.75 223 GLN A C 1
ATOM 1680 O O . GLN A 1 223 ? -9.184 -14.475 9.106 1.00 72.75 223 GLN A O 1
ATOM 1685 N N . ASP A 1 224 ? -7.903 -13.829 10.853 1.00 67.69 224 ASP A N 1
ATOM 1686 C CA . ASP A 1 224 ? -8.092 -15.028 11.665 1.00 67.69 224 ASP A CA 1
ATOM 1687 C C . ASP A 1 224 ? -7.688 -16.331 10.964 1.00 67.69 224 ASP A C 1
ATOM 1689 O O . ASP A 1 224 ? -8.324 -17.371 11.125 1.00 67.69 224 ASP A O 1
ATOM 1693 N N . LEU A 1 225 ? -6.552 -16.325 10.255 1.00 66.44 225 LEU A N 1
ATOM 1694 C CA . LEU A 1 225 ? -5.910 -17.560 9.759 1.00 66.44 225 LEU A CA 1
ATOM 1695 C C . LEU A 1 225 ? -5.506 -18.526 10.900 1.00 66.44 225 LEU A C 1
ATOM 1697 O O . LEU A 1 225 ? -5.086 -19.658 10.652 1.00 66.44 225 LEU A O 1
ATOM 1701 N N . GLY A 1 226 ? -5.682 -18.098 12.155 1.00 62.59 226 GLY A N 1
ATOM 1702 C CA . GLY A 1 226 ? -5.390 -18.849 13.365 1.00 62.59 226 GLY A CA 1
ATOM 1703 C C . GLY A 1 226 ? -3.890 -19.009 13.596 1.00 62.59 226 GLY A C 1
ATOM 1704 O O . GLY A 1 226 ? -3.058 -18.440 12.898 1.00 62.59 226 GLY A O 1
ATOM 1705 N N . ALA A 1 227 ? -3.530 -19.835 14.576 1.00 68.56 227 ALA A N 1
ATOM 1706 C CA . ALA A 1 227 ? -2.136 -20.180 14.867 1.00 68.56 227 ALA A CA 1
ATOM 1707 C C . ALA A 1 227 ? -1.583 -21.274 13.930 1.00 68.56 227 ALA A C 1
ATOM 1709 O O . ALA A 1 227 ? -0.711 -22.044 14.326 1.00 68.56 227 ALA A O 1
ATOM 1710 N N . ARG A 1 228 ? -2.132 -21.416 12.716 1.00 70.31 228 ARG A N 1
ATOM 1711 C CA . ARG A 1 228 ? -1.757 -22.486 11.783 1.00 70.31 228 ARG A CA 1
ATOM 1712 C C . ARG A 1 228 ? -0.897 -21.926 10.649 1.00 70.31 228 ARG A C 1
ATOM 1714 O O . ARG A 1 228 ? -1.146 -20.806 10.206 1.00 70.31 228 ARG A O 1
ATOM 1721 N N . PRO A 1 229 ? 0.068 -22.705 10.133 1.00 75.94 229 PRO A N 1
ATOM 1722 C CA . PRO A 1 229 ? 0.734 -22.377 8.879 1.00 75.94 229 PRO A CA 1
ATOM 1723 C C . PRO A 1 229 ? -0.291 -22.160 7.776 1.00 75.94 229 PRO A C 1
ATOM 1725 O O . PRO A 1 229 ? -1.211 -22.964 7.607 1.00 75.94 229 PRO A O 1
ATOM 1728 N N . PHE A 1 230 ? -0.123 -21.076 7.026 1.00 78.00 230 PHE A N 1
ATOM 1729 C CA . PHE A 1 230 ? -0.994 -20.763 5.904 1.00 78.00 230 PHE A CA 1
ATOM 1730 C C . PHE A 1 230 ? -0.194 -20.650 4.615 1.00 78.00 230 PHE A C 1
ATOM 1732 O O . PHE A 1 230 ? 0.973 -20.249 4.597 1.00 78.00 230 PHE A O 1
ATOM 1739 N N . VAL A 1 231 ? -0.858 -21.022 3.526 1.00 82.69 231 VAL A N 1
ATOM 1740 C CA . VAL A 1 231 ? -0.319 -20.981 2.173 1.00 82.69 231 VAL A CA 1
ATOM 1741 C C . VAL A 1 231 ? -1.167 -20.020 1.358 1.00 82.69 231 VAL A C 1
ATOM 1743 O O . VAL A 1 231 ? -2.384 -20.163 1.275 1.00 82.69 231 VAL A O 1
ATOM 1746 N N . GLY A 1 232 ? -0.518 -19.032 0.757 1.00 82.75 232 GLY A N 1
ATOM 1747 C CA . GLY A 1 232 ? -1.143 -18.070 -0.140 1.00 82.75 232 GLY A CA 1
ATOM 1748 C C . GLY A 1 232 ? -0.678 -18.318 -1.563 1.00 82.75 232 GLY A C 1
ATOM 1749 O O . GLY A 1 232 ? 0.521 -18.380 -1.829 1.00 82.75 232 GLY A O 1
ATOM 1750 N N . ILE A 1 233 ? -1.630 -18.434 -2.484 1.00 80.81 233 ILE A N 1
ATOM 1751 C CA . ILE A 1 233 ? -1.352 -18.611 -3.909 1.00 80.81 233 ILE A CA 1
ATOM 1752 C C . ILE A 1 233 ? -1.831 -17.366 -4.644 1.00 80.81 233 ILE A C 1
ATOM 1754 O O . ILE A 1 233 ? -3.021 -17.051 -4.646 1.00 80.81 233 ILE A O 1
ATOM 1758 N N . ASN A 1 234 ? -0.910 -16.667 -5.303 1.00 79.69 234 ASN A N 1
ATOM 1759 C CA . ASN A 1 234 ? -1.274 -15.640 -6.267 1.00 79.69 234 ASN A CA 1
ATOM 1760 C C . ASN A 1 234 ? -1.348 -16.277 -7.652 1.00 79.69 234 ASN A C 1
ATOM 1762 O O . ASN A 1 234 ? -0.337 -16.464 -8.327 1.00 79.69 234 ASN A O 1
ATOM 1766 N N . ILE A 1 235 ? -2.579 -16.578 -8.062 1.00 77.06 235 ILE A N 1
ATOM 1767 C CA . ILE A 1 235 ? -2.910 -17.218 -9.340 1.00 77.06 235 ILE A CA 1
ATOM 1768 C C . ILE A 1 235 ? -2.362 -16.406 -10.522 1.00 77.06 235 ILE A C 1
ATOM 1770 O O . ILE A 1 235 ? -1.837 -16.981 -11.464 1.00 77.06 235 ILE A O 1
ATOM 1774 N N . GLN A 1 236 ? -2.422 -15.073 -10.452 1.00 70.50 236 GLN A N 1
ATOM 1775 C CA . GLN A 1 236 ? -1.963 -14.202 -11.539 1.00 70.50 236 GLN A CA 1
ATOM 1776 C C . GLN A 1 236 ? -0.435 -14.158 -11.652 1.00 70.50 236 GLN A C 1
ATOM 1778 O O . GLN A 1 236 ? 0.094 -13.902 -12.727 1.00 70.50 236 GLN A O 1
ATOM 1783 N N . MET A 1 237 ? 0.273 -14.404 -10.545 1.00 74.62 237 MET A N 1
ATOM 1784 C CA . MET A 1 237 ? 1.737 -14.428 -10.505 1.00 74.62 237 MET A CA 1
ATOM 1785 C C . MET A 1 237 ? 2.307 -15.845 -10.662 1.00 74.62 237 MET A C 1
ATOM 1787 O O . MET A 1 237 ? 3.524 -16.001 -10.670 1.00 74.62 237 MET A O 1
ATOM 1791 N N . PHE A 1 238 ? 1.460 -16.880 -10.741 1.00 80.94 238 PHE A N 1
ATOM 1792 C CA . PHE A 1 238 ? 1.898 -18.281 -10.730 1.00 80.94 238 PHE A CA 1
ATOM 1793 C C . PHE A 1 238 ? 2.850 -18.577 -9.563 1.00 80.94 238 PHE A C 1
ATOM 1795 O O . PHE A 1 238 ? 3.845 -19.285 -9.713 1.00 80.94 238 PHE A O 1
ATOM 1802 N N . ARG A 1 239 ? 2.578 -17.993 -8.388 1.00 81.88 239 ARG A N 1
ATOM 1803 C CA . ARG A 1 239 ? 3.470 -18.086 -7.227 1.00 81.88 239 ARG A CA 1
ATOM 1804 C C . ARG A 1 239 ? 2.715 -18.468 -5.963 1.00 81.88 239 ARG A C 1
ATOM 1806 O O . ARG A 1 239 ? 1.604 -17.996 -5.714 1.00 81.88 239 ARG A O 1
ATOM 1813 N N . LEU A 1 240 ? 3.359 -19.317 -5.174 1.00 88.19 240 LEU A N 1
ATOM 1814 C CA . LEU A 1 240 ? 2.927 -19.762 -3.860 1.00 88.19 240 LEU A CA 1
ATOM 1815 C C . LEU A 1 240 ? 3.911 -19.268 -2.811 1.00 88.19 240 LEU A C 1
ATOM 1817 O O . LEU A 1 240 ? 5.125 -19.314 -3.020 1.00 88.19 240 LEU A O 1
ATOM 1821 N N . TRP A 1 241 ? 3.368 -18.864 -1.671 1.00 84.44 241 TRP A N 1
ATOM 1822 C CA . TRP A 1 241 ? 4.121 -18.582 -0.460 1.00 84.44 241 TRP A CA 1
ATOM 1823 C C . TRP A 1 241 ? 3.518 -19.326 0.725 1.00 84.44 241 TRP A C 1
ATOM 1825 O O . TRP A 1 241 ? 2.299 -19.481 0.801 1.00 84.44 241 TRP A O 1
ATOM 1835 N N . ALA A 1 242 ? 4.368 -19.755 1.650 1.00 83.69 242 ALA A N 1
ATOM 1836 C CA . ALA A 1 242 ? 3.953 -20.325 2.926 1.00 83.69 242 ALA A CA 1
ATOM 1837 C C . ALA A 1 242 ? 4.551 -19.517 4.078 1.00 83.69 242 ALA A C 1
ATOM 1839 O O . ALA A 1 242 ? 5.710 -19.104 4.003 1.00 83.69 242 ALA A O 1
ATOM 1840 N N . TRP A 1 243 ? 3.772 -19.316 5.136 1.00 82.69 243 TRP A N 1
ATOM 1841 C CA . TRP A 1 243 ? 4.168 -18.534 6.307 1.00 82.69 243 TRP A CA 1
ATOM 1842 C C . TRP A 1 243 ? 4.089 -19.349 7.591 1.00 82.69 243 TRP A C 1
ATOM 1844 O O . TRP A 1 243 ? 3.205 -20.195 7.748 1.00 82.69 243 TRP A O 1
ATOM 1854 N N . ASP A 1 244 ? 5.004 -19.043 8.513 1.00 76.50 244 ASP A N 1
ATOM 1855 C CA . ASP A 1 244 ? 4.919 -19.488 9.900 1.00 76.50 244 ASP A CA 1
ATOM 1856 C C . ASP A 1 244 ? 3.887 -18.627 10.641 1.00 76.50 244 ASP A C 1
ATOM 1858 O O . ASP A 1 244 ? 3.977 -17.396 10.568 1.00 76.50 244 ASP A O 1
ATOM 1862 N N . PRO A 1 245 ? 2.944 -19.212 11.395 1.00 68.94 245 PRO A N 1
ATOM 1863 C CA . PRO A 1 245 ? 2.076 -18.444 12.282 1.00 68.94 245 PRO A CA 1
ATOM 1864 C C . PRO A 1 245 ? 2.852 -17.640 13.341 1.00 68.94 245 PRO A C 1
ATOM 1866 O O . PRO A 1 245 ? 2.373 -16.592 13.763 1.00 68.94 245 PRO A O 1
ATOM 1869 N N . ALA A 1 246 ? 4.046 -18.081 13.754 1.00 70.00 246 ALA A N 1
ATOM 1870 C CA . ALA A 1 246 ? 4.901 -17.353 14.693 1.00 70.00 246 ALA A CA 1
ATOM 1871 C C . ALA A 1 246 ? 5.644 -16.164 14.050 1.00 70.00 246 ALA A C 1
ATOM 1873 O O . ALA A 1 246 ? 6.104 -15.271 14.761 1.00 70.00 246 ALA A O 1
ATOM 1874 N N . ALA A 1 247 ? 5.758 -16.134 12.717 1.00 67.62 247 ALA A N 1
ATOM 1875 C CA . ALA A 1 247 ? 6.455 -15.091 11.966 1.00 67.62 247 ALA A CA 1
ATOM 1876 C C . ALA A 1 247 ? 5.745 -14.784 10.625 1.00 67.62 247 ALA A C 1
ATOM 1878 O O . ALA A 1 247 ? 6.296 -15.037 9.552 1.00 67.62 247 ALA A O 1
ATOM 1879 N N . PRO A 1 248 ? 4.536 -14.187 10.645 1.00 65.69 248 PRO A N 1
ATOM 1880 C CA . PRO A 1 248 ? 3.713 -13.976 9.446 1.00 65.69 248 PRO A CA 1
ATOM 1881 C C . PRO A 1 248 ? 4.234 -12.868 8.507 1.00 65.69 248 PRO A C 1
ATOM 1883 O O . PRO A 1 248 ? 3.580 -12.515 7.522 1.00 65.69 248 PRO A O 1
ATOM 1886 N N . THR A 1 249 ? 5.393 -12.275 8.802 1.00 67.38 249 THR A N 1
ATOM 1887 C CA . THR A 1 249 ? 5.915 -11.111 8.073 1.00 67.38 249 THR A CA 1
ATOM 1888 C C . THR A 1 249 ? 6.575 -11.479 6.750 1.00 67.38 249 THR A C 1
ATOM 1890 O O . THR A 1 249 ? 6.362 -10.802 5.733 1.00 67.38 249 THR A O 1
ATOM 1893 N N . ASP A 1 250 ? 7.351 -12.558 6.759 1.00 70.75 250 ASP A N 1
ATOM 1894 C CA . ASP A 1 250 ? 8.121 -13.029 5.616 1.00 70.75 250 ASP A CA 1
ATOM 1895 C C . ASP A 1 250 ? 7.786 -14.490 5.345 1.00 70.75 250 ASP A C 1
ATOM 1897 O O . ASP A 1 250 ? 7.577 -15.287 6.257 1.00 70.75 250 ASP A O 1
ATOM 1901 N N . ALA A 1 251 ? 7.653 -14.821 4.063 1.00 69.56 251 ALA A N 1
ATOM 1902 C CA . ALA A 1 251 ? 7.327 -16.180 3.672 1.00 69.56 251 ALA A CA 1
ATOM 1903 C C . ALA A 1 251 ? 8.521 -17.086 3.982 1.00 69.56 251 ALA A C 1
ATOM 1905 O O . ALA A 1 251 ? 9.635 -16.804 3.542 1.00 69.56 251 ALA A O 1
ATOM 1906 N N . LEU A 1 252 ? 8.272 -18.189 4.685 1.00 75.50 252 LEU A N 1
ATOM 1907 C CA . LEU A 1 252 ? 9.264 -19.239 4.905 1.00 75.50 252 LEU A CA 1
ATOM 1908 C C . LEU A 1 252 ? 9.656 -19.913 3.587 1.00 75.50 252 LEU A C 1
ATOM 1910 O O . LEU A 1 252 ? 10.802 -20.307 3.392 1.00 75.50 252 LEU A O 1
ATOM 1914 N N . ILE A 1 253 ? 8.679 -20.076 2.690 1.00 81.56 253 ILE A N 1
ATOM 1915 C CA . ILE A 1 253 ? 8.839 -20.769 1.412 1.00 81.56 253 ILE A CA 1
ATOM 1916 C C . ILE A 1 253 ? 8.198 -19.921 0.316 1.00 81.56 253 ILE A C 1
ATOM 1918 O O . ILE A 1 253 ? 7.095 -19.409 0.494 1.00 81.56 253 ILE A O 1
ATOM 1922 N N . SER A 1 254 ? 8.873 -19.811 -0.830 1.00 81.81 254 SER A N 1
ATOM 1923 C CA . S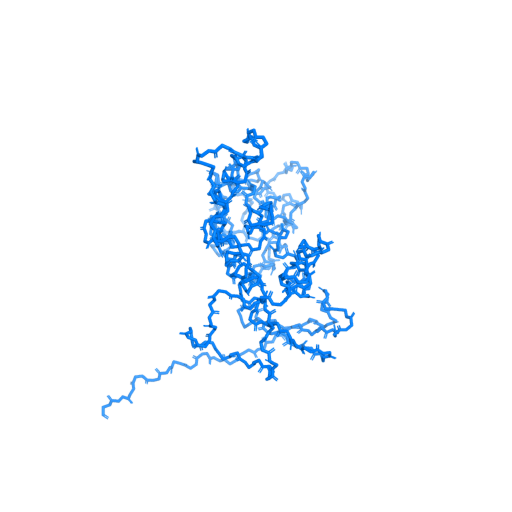ER A 1 254 ? 8.337 -19.237 -2.068 1.00 81.81 254 SER A CA 1
ATOM 1924 C C . SER A 1 254 ? 8.667 -20.166 -3.232 1.00 81.81 254 SER A C 1
ATOM 1926 O O . SER A 1 254 ? 9.827 -20.532 -3.404 1.00 81.81 254 SER A O 1
ATOM 1928 N N . MET A 1 255 ? 7.683 -20.498 -4.070 1.00 84.25 255 MET A N 1
ATOM 1929 C CA . MET A 1 255 ? 7.904 -21.308 -5.277 1.00 84.25 255 MET A CA 1
ATOM 1930 C C . MET A 1 255 ? 6.941 -20.947 -6.412 1.00 84.25 255 MET A C 1
ATOM 1932 O O . MET A 1 255 ? 5.867 -20.388 -6.177 1.00 84.25 255 MET A O 1
ATOM 1936 N N . GLY A 1 256 ? 7.334 -21.271 -7.646 1.00 82.69 256 GLY A N 1
ATOM 1937 C CA . GLY A 1 256 ? 6.443 -21.206 -8.803 1.00 82.69 256 GLY A CA 1
ATOM 1938 C C . GLY A 1 256 ? 5.392 -22.316 -8.752 1.00 82.69 256 GLY A C 1
ATOM 1939 O O . GLY A 1 256 ? 5.675 -23.418 -8.286 1.00 82.69 256 GLY A O 1
ATOM 1940 N N . 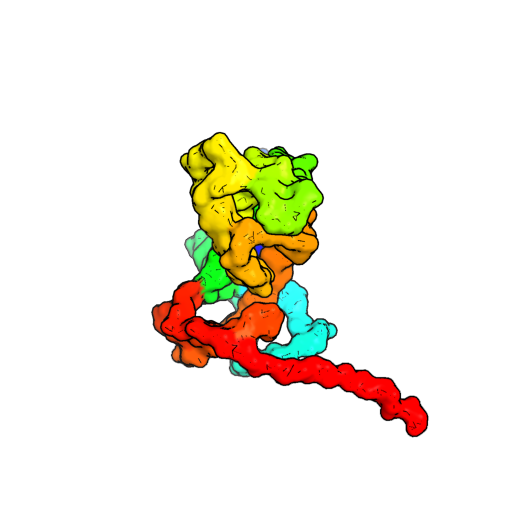VAL A 1 257 ? 4.183 -22.030 -9.232 1.00 84.81 257 VAL A N 1
ATOM 1941 C CA . VAL A 1 257 ? 3.080 -22.995 -9.307 1.00 84.81 257 VAL A CA 1
ATOM 1942 C C . VAL A 1 257 ? 2.407 -22.963 -10.668 1.00 84.81 257 VAL A C 1
ATOM 1944 O O . VAL A 1 257 ? 2.268 -21.915 -11.289 1.00 84.81 257 VAL A O 1
ATOM 1947 N N . VAL A 1 258 ? 1.935 -24.123 -11.111 1.00 81.94 258 VAL A N 1
ATOM 1948 C CA . VAL A 1 258 ? 1.087 -24.242 -12.297 1.00 81.94 258 VAL A CA 1
ATOM 1949 C C . VAL A 1 258 ? -0.363 -24.277 -11.830 1.00 81.94 258 VAL A C 1
ATOM 1951 O O . VAL A 1 258 ? -0.726 -25.098 -10.991 1.00 81.94 258 VAL A O 1
ATOM 1954 N N . VAL A 1 259 ? -1.191 -23.378 -12.356 1.00 75.62 259 VAL A N 1
ATOM 1955 C CA . VAL A 1 259 ? -2.637 -23.347 -12.091 1.00 75.62 259 VAL A CA 1
ATOM 1956 C C . VAL A 1 259 ? -3.400 -23.869 -13.308 1.00 75.62 259 VAL A C 1
ATOM 1958 O O . VAL A 1 259 ? -2.925 -23.757 -14.439 1.00 75.62 259 VAL A O 1
ATOM 1961 N N . GLY A 1 260 ? -4.567 -24.477 -13.075 1.00 68.94 260 GLY A N 1
ATOM 1962 C CA . GLY A 1 260 ? -5.418 -25.006 -14.143 1.00 68.94 260 GLY A CA 1
ATOM 1963 C C . GLY A 1 260 ? -5.866 -23.919 -15.123 1.00 68.94 260 GLY A C 1
ATOM 1964 O O . GLY A 1 260 ? -5.951 -22.742 -14.766 1.00 68.94 260 GLY A O 1
ATOM 1965 N N . ARG A 1 261 ? -6.161 -24.308 -16.371 1.00 65.94 261 ARG A N 1
ATOM 1966 C CA . ARG A 1 261 ? -6.798 -23.397 -17.332 1.00 65.94 261 ARG A CA 1
ATOM 1967 C C . ARG A 1 261 ? -8.152 -22.966 -16.772 1.00 65.94 261 ARG A C 1
ATOM 1969 O O . ARG A 1 261 ? -8.874 -23.791 -16.223 1.00 65.94 261 ARG A O 1
ATOM 1976 N N . ALA A 1 262 ? -8.481 -21.683 -16.906 1.00 57.00 262 ALA A N 1
ATOM 1977 C CA . ALA A 1 262 ? -9.818 -21.204 -16.591 1.00 57.00 262 ALA A CA 1
ATOM 1978 C C . ALA A 1 262 ? -10.804 -21.900 -17.539 1.00 57.00 262 ALA A C 1
ATOM 1980 O O . ALA A 1 262 ? -10.789 -21.633 -18.740 1.00 57.00 262 ALA A O 1
ATOM 1981 N N . GLU A 1 263 ? -11.611 -22.823 -17.022 1.00 50.03 263 GLU A N 1
ATOM 1982 C CA . GLU A 1 263 ? -12.749 -23.335 -17.774 1.00 50.03 263 GLU A CA 1
ATOM 1983 C C . GLU A 1 263 ? -13.779 -22.208 -17.863 1.00 50.03 263 GLU A C 1
ATOM 1985 O O . GLU A 1 263 ? -14.212 -21.651 -16.849 1.00 50.03 263 GLU A O 1
ATOM 1990 N N . HIS A 1 264 ? -14.107 -21.811 -19.092 1.00 44.09 264 HIS A N 1
ATOM 1991 C CA . HIS A 1 264 ? -15.273 -20.980 -19.342 1.00 44.09 264 HIS A CA 1
ATOM 1992 C C . HIS A 1 264 ? -16.497 -21.759 -18.843 1.00 44.09 264 HIS A C 1
ATOM 1994 O O . HIS A 1 264 ? -16.649 -22.912 -19.236 1.00 44.09 264 HIS A O 1
ATOM 2000 N N . PRO A 1 265 ? -17.365 -21.189 -17.991 1.00 45.41 265 PRO A N 1
ATOM 2001 C CA . PRO A 1 265 ? -18.648 -21.816 -17.732 1.00 45.41 265 PRO A CA 1
ATOM 2002 C C . PRO A 1 265 ? -19.424 -21.812 -19.051 1.00 45.41 265 PRO A C 1
ATOM 2004 O O . PRO A 1 265 ? -19.733 -20.745 -19.588 1.00 45.41 265 PRO A O 1
ATOM 2007 N N . ASP A 1 266 ? -19.649 -23.003 -19.597 1.00 41.59 266 ASP A N 1
ATOM 2008 C CA . ASP A 1 266 ? -20.333 -23.211 -20.864 1.00 41.59 266 ASP A CA 1
ATOM 2009 C C . ASP A 1 266 ? -21.701 -22.524 -20.866 1.00 41.59 266 ASP A C 1
ATOM 2011 O O . ASP A 1 266 ? -22.564 -22.773 -20.021 1.00 41.59 266 ASP A O 1
ATOM 2015 N N . ALA A 1 267 ? -21.914 -21.686 -21.877 1.00 43.97 267 ALA A N 1
ATOM 2016 C CA . ALA A 1 267 ? -23.242 -21.371 -22.363 1.00 43.97 267 ALA A CA 1
ATOM 2017 C C . ALA A 1 267 ? -23.799 -22.636 -23.036 1.00 43.97 267 ALA A C 1
ATOM 2019 O O . ALA A 1 267 ? -23.594 -22.858 -24.224 1.00 43.97 267 ALA A O 1
ATOM 2020 N N . SER A 1 268 ? -24.464 -23.492 -22.265 1.00 42.16 268 SER A N 1
ATOM 2021 C CA . SER A 1 268 ? -25.369 -24.507 -22.808 1.00 42.16 268 SER A CA 1
ATOM 2022 C C . SER A 1 268 ? -26.542 -24.714 -21.854 1.00 42.16 268 SER A C 1
ATOM 2024 O O . SER A 1 268 ? -26.533 -25.550 -20.956 1.00 42.16 268 SER A O 1
ATOM 2026 N N . ALA A 1 269 ? -27.558 -23.881 -22.049 1.00 41.56 269 ALA A N 1
ATOM 2027 C CA . ALA A 1 269 ? -28.930 -24.186 -21.692 1.00 41.56 269 ALA A CA 1
ATOM 2028 C C . ALA A 1 269 ? -29.765 -23.854 -22.932 1.00 41.56 269 ALA A C 1
ATOM 2030 O O . ALA A 1 269 ? -30.136 -22.699 -23.125 1.00 41.56 269 ALA A O 1
ATOM 2031 N N . ASP A 1 270 ? -29.959 -24.867 -23.773 1.00 37.75 270 ASP A N 1
ATOM 2032 C CA . ASP A 1 270 ? -31.127 -25.021 -24.643 1.00 37.75 270 ASP A CA 1
ATOM 2033 C C . ASP A 1 270 ? -31.837 -26.310 -24.205 1.00 37.75 270 ASP A C 1
ATOM 2035 O O . ASP A 1 270 ? -31.123 -27.317 -23.970 1.00 37.75 270 ASP A O 1
#

Secondary structure (DSSP, 8-state):
-HHHHGGGGGT--GGGGTHHHHHHHHHHHHTS-SS--TT-----SHHHHHHHHHHHHHHH-SS-GGGGT--------PPP-HHHHHHHHHHTT-HHHHHHHHS---HHHHHHHHHHHHHHHHHHH-TTTSSPPPPPSSTTSSPS-HHHHHHHHHHHTSS-TTPPPPSSTT-HHHHHHHHHHHHHTTS--SS---HHHHHHHTS-HHHHHHHHHHHHHHHHTTTT-TTS-EEEEEGGGTEEEEEBTTBTTS-SEEEE--------------

Sequence (270 aa):
MRLLAAAGADGLAARDYRATELAEQAATLDAAPAAGAPGQPTFERGPGSAMRRFLHDIHLGRVDPRALGFRVVRPDVEAPDFAAFLQAAAAVGRLPQLADELRPQLGQYAKLRDALARYRVLTADGSVGSSPVSAPEKRDEAYGDPTALLRRLIALGDLPPDAPPPADRDDATLDNGLRRFQDRHGLAADGVIGRATLAALNVPIAHRVQQLKLALERLRWLQDLGARPFVGINIQMFRLWAWDPAAPTDALISMGVVVGRAEHPDASAD